Protein AF-A0A924XDL9-F1 (afdb_monomer_lite)

Sequence (273 aa):
MSTTQHEQATRDIAAAVADLRGRRDQVVADLDERLGLLSQLSVQLEEGTAEIRQVQERVRRLIGERAPNPASRMIQAGRNHIGMRMTGEHTPVGPKPTAGMSMRMGGPSSAMASSSLSRAAGAVDTRVMTLLSSPRPRDETKLELALLRRLRRSLDEQSASIPEDVILIGTLIEHADDVLATIADLESGGASRVRRLLDYDRELVSQLTAMGGNGAAAKEQIQKARSVLEHMTNPQVQPAMTEAVAIFTRIQQDLAKKSPSPAVTLLDELVHV

Secondary structure (DSSP, 8-state):
--HHHHHHHHHHHHHHHHHHHHHHHHHHHHHHHHHHHHHHHHHHHHTT-S-HHHHHHHHHHHHT-----GGGGSSSS------------------PPP---------S-HHHHHHHHHHHHHHHHHHHHHHHTS---HHHHHHHHHHHHHHHHHHHHHHHS--S-HHHHHHHHHHHHHHHHHHHHHHH-HHHHHHHHHHHHHHHHHHHHHTT---HHHHHHHHHHHHHHHH-SS---HHHHHHHHHHHHHHHHHHHHH--SHHHHHHHTTS--

Radius of gyration: 26.85 Å; chains: 1; bounding box: 82×58×66 Å

Foldseek 3Di:
DDPVVVVVVVVVVVVVVVVVVVVVVVVVVLVVVLVVVLVVLVVCVVVVVDDPVVSVVVNCVSVVVDDPDPVVVPPPPDDDDDDDDDDDDDDDDDDDDDDPPPPCPDQQALVLLLVLLVVLLVLLVVVLVVLVPDPDDLLLSLLVNVVSVVLNVVSVVCNVDPDGDRVSSVVSNVSSVVSVVLSVLCVVDFLSVLVSLLVVLVVLLVVCVVLVHDSPVLVVLSVVLVVCSVPDPDRPNPVSSVSSSVSVVVSLVRCCVSDVDCVSVVSVVVSVD

pLDDT: mean 72.92, std 18.83, range [28.22, 95.5]

Structure (mmCIF, N/CA/C/O backbone):
data_AF-A0A924XDL9-F1
#
_entry.id   AF-A0A924XDL9-F1
#
loop_
_atom_site.group_PDB
_atom_site.id
_atom_site.type_symbol
_atom_site.label_atom_id
_atom_site.label_alt_id
_atom_site.label_comp_id
_atom_site.label_asym_id
_atom_site.label_entity_id
_atom_site.label_seq_id
_atom_site.pdbx_PDB_ins_code
_atom_site.Cartn_x
_atom_site.Cartn_y
_atom_site.Cartn_z
_atom_site.occupancy
_atom_site.B_iso_or_equiv
_atom_site.auth_seq_id
_atom_site.auth_comp_id
_atom_site.auth_asym_id
_atom_site.auth_atom_id
_atom_site.pdbx_PDB_model_num
ATOM 1 N N . MET A 1 1 ? 22.618 -6.468 -41.918 1.00 52.41 1 MET A N 1
ATOM 2 C CA . MET A 1 1 ? 21.903 -7.502 -41.138 1.00 52.41 1 MET A CA 1
ATOM 3 C C . MET A 1 1 ? 20.526 -7.658 -41.751 1.00 52.41 1 MET A C 1
ATOM 5 O O . MET A 1 1 ? 19.888 -6.644 -42.008 1.00 52.41 1 MET A O 1
ATOM 9 N N . SER A 1 2 ? 20.142 -8.879 -42.122 1.00 53.34 2 SER A N 1
ATOM 10 C CA . SER A 1 2 ? 18.917 -9.155 -42.881 1.00 53.34 2 SER A CA 1
ATOM 11 C C . SER A 1 2 ? 17.688 -9.136 -41.971 1.00 53.34 2 SER A C 1
ATOM 13 O O . SER A 1 2 ? 17.760 -9.552 -40.816 1.00 53.34 2 SER A O 1
ATOM 15 N N . THR A 1 3 ? 16.549 -8.693 -42.502 1.00 61.03 3 THR A N 1
ATOM 16 C CA . THR A 1 3 ? 15.225 -8.686 -41.845 1.00 61.03 3 THR A CA 1
ATOM 17 C C . THR A 1 3 ? 14.865 -10.025 -41.184 1.00 61.03 3 THR A C 1
ATOM 19 O O . THR A 1 3 ? 14.259 -10.051 -40.118 1.00 61.03 3 THR A O 1
ATOM 22 N N . THR A 1 4 ? 15.360 -11.134 -41.735 1.00 66.94 4 THR A N 1
ATOM 23 C CA . THR A 1 4 ? 15.211 -12.494 -41.198 1.00 66.94 4 THR A CA 1
ATOM 24 C C . THR A 1 4 ? 15.875 -12.727 -39.834 1.00 66.94 4 THR A C 1
ATOM 26 O O . THR A 1 4 ? 15.363 -13.508 -39.038 1.00 66.94 4 THR A O 1
ATOM 29 N N . GLN A 1 5 ? 16.984 -12.049 -39.515 1.00 66.31 5 GLN A N 1
ATOM 30 C CA . GLN A 1 5 ? 17.635 -12.175 -38.200 1.00 66.31 5 GLN A CA 1
ATOM 31 C C . GLN A 1 5 ? 16.841 -11.455 -37.103 1.00 66.31 5 GLN A C 1
ATOM 33 O O . GLN A 1 5 ? 16.809 -11.909 -35.961 1.00 66.31 5 GLN A O 1
ATOM 38 N N . HIS A 1 6 ? 16.168 -10.357 -37.454 1.00 69.44 6 HIS A N 1
ATOM 39 C CA . HIS A 1 6 ? 15.344 -9.603 -36.515 1.00 69.44 6 HIS A CA 1
ATOM 40 C C . HIS A 1 6 ? 14.048 -10.354 -36.169 1.00 69.44 6 HIS A C 1
ATOM 42 O O . HIS A 1 6 ? 13.631 -10.349 -35.012 1.00 69.44 6 HIS A O 1
ATOM 48 N N . GLU A 1 7 ? 13.435 -11.030 -37.144 1.00 75.19 7 GLU A N 1
ATOM 49 C CA . GLU A 1 7 ? 12.251 -11.872 -36.923 1.00 75.19 7 GLU A CA 1
ATOM 50 C C . GLU A 1 7 ? 12.551 -13.118 -36.084 1.00 75.19 7 GLU A C 1
ATOM 52 O O . GLU A 1 7 ? 11.703 -13.569 -35.316 1.00 75.19 7 GLU A O 1
ATOM 57 N N . GLN A 1 8 ? 13.754 -13.680 -36.211 1.00 80.19 8 GLN A N 1
ATOM 58 C CA . GLN A 1 8 ? 14.171 -14.799 -35.370 1.00 80.19 8 GLN A CA 1
ATOM 59 C C . GLN A 1 8 ? 14.386 -14.343 -33.919 1.00 80.19 8 GLN A C 1
ATOM 61 O O . GLN A 1 8 ? 13.869 -14.967 -32.998 1.00 80.19 8 GLN A O 1
ATOM 66 N N . ALA A 1 9 ? 15.047 -13.198 -33.717 1.00 70.88 9 ALA A N 1
ATOM 67 C CA . ALA A 1 9 ? 15.287 -12.651 -32.383 1.00 70.88 9 ALA A CA 1
ATOM 68 C C . ALA A 1 9 ? 13.985 -12.322 -31.631 1.00 70.88 9 ALA A C 1
ATOM 70 O O . ALA A 1 9 ? 13.885 -12.569 -30.431 1.00 70.88 9 ALA A O 1
ATOM 71 N N . THR A 1 10 ? 12.962 -11.799 -32.313 1.00 79.69 10 THR A N 1
ATOM 72 C CA . THR A 1 10 ? 11.666 -11.512 -31.675 1.00 79.69 10 THR A CA 1
ATOM 73 C C . THR A 1 10 ? 10.913 -12.780 -31.279 1.00 79.69 10 THR A C 1
ATOM 75 O O . THR A 1 10 ? 10.279 -12.791 -30.223 1.00 79.69 10 THR A O 1
ATOM 78 N N . ARG A 1 11 ? 11.012 -13.863 -32.062 1.00 83.56 11 ARG A N 1
ATOM 79 C CA . ARG A 1 11 ? 10.449 -15.173 -31.686 1.00 83.56 11 ARG A CA 1
ATOM 80 C C . ARG A 1 11 ? 11.159 -15.772 -30.47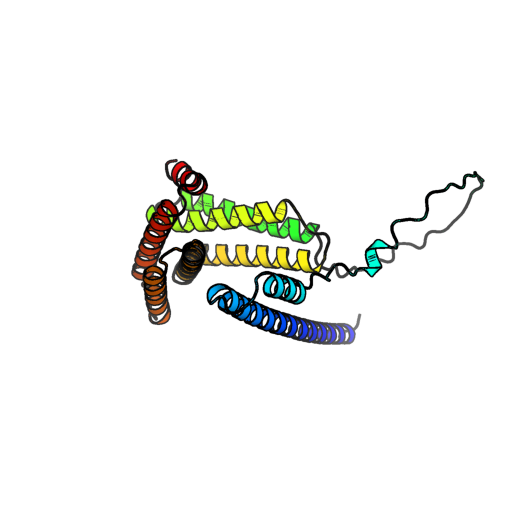8 1.00 83.56 11 ARG A C 1
ATOM 82 O O . ARG A 1 11 ? 10.485 -16.243 -29.565 1.00 83.56 11 ARG A O 1
ATOM 89 N N . ASP A 1 12 ? 12.485 -15.699 -30.442 1.00 84.62 12 ASP A N 1
ATOM 90 C CA . ASP A 1 12 ? 13.278 -16.230 -29.330 1.00 84.62 12 ASP A CA 1
ATOM 91 C C . ASP A 1 12 ? 13.000 -15.449 -28.030 1.00 84.62 12 ASP A C 1
ATOM 93 O O . ASP A 1 12 ? 12.832 -16.046 -26.967 1.00 84.62 12 ASP A O 1
ATOM 97 N N . ILE A 1 13 ? 12.845 -14.119 -28.114 1.00 77.25 13 ILE A N 1
ATOM 98 C CA . ILE A 1 13 ? 12.429 -13.277 -26.977 1.00 77.25 13 ILE A CA 1
ATOM 99 C C . ILE A 1 13 ? 11.020 -13.654 -26.506 1.00 77.25 13 ILE A C 1
ATOM 101 O O . ILE A 1 13 ? 10.798 -13.798 -25.305 1.00 77.25 13 ILE A O 1
ATOM 105 N N . ALA A 1 14 ? 10.066 -13.840 -27.421 1.00 78.75 14 ALA A N 1
ATOM 106 C CA . ALA A 1 14 ? 8.705 -14.233 -27.057 1.00 78.75 14 ALA A CA 1
ATOM 107 C C . ALA A 1 14 ? 8.668 -15.605 -26.359 1.00 78.75 14 ALA A C 1
ATOM 109 O O . ALA A 1 14 ? 7.951 -15.768 -25.370 1.00 78.75 14 ALA A O 1
ATOM 110 N N . ALA A 1 15 ? 9.478 -16.561 -26.823 1.00 82.00 15 ALA A N 1
ATOM 111 C CA . ALA A 1 15 ? 9.624 -17.869 -26.192 1.00 82.00 15 ALA A CA 1
ATOM 112 C C . ALA A 1 15 ? 10.240 -17.764 -24.786 1.00 82.00 15 ALA A C 1
ATOM 114 O O . ALA A 1 15 ? 9.714 -18.353 -23.843 1.00 82.00 15 ALA A O 1
ATOM 115 N N . ALA A 1 16 ? 11.292 -16.958 -24.616 1.00 74.56 16 ALA A N 1
ATOM 116 C CA . ALA A 1 16 ? 11.913 -16.726 -23.311 1.00 74.56 16 ALA A CA 1
ATOM 117 C C . ALA A 1 16 ? 10.956 -16.038 -22.321 1.00 74.56 16 ALA A C 1
ATOM 119 O O . ALA A 1 16 ? 10.909 -16.400 -21.148 1.00 74.56 16 ALA A O 1
ATOM 120 N N . VAL A 1 17 ? 10.149 -15.077 -22.783 1.00 78.81 17 VAL A N 1
ATOM 121 C CA . VAL A 1 17 ? 9.129 -14.419 -21.950 1.00 78.81 17 VAL A CA 1
ATOM 122 C C . VAL A 1 17 ? 8.034 -15.402 -21.531 1.00 78.81 17 VAL A C 1
ATOM 124 O O . VAL A 1 17 ? 7.582 -15.351 -20.388 1.00 78.81 17 VAL A O 1
ATOM 127 N N . ALA A 1 18 ? 7.607 -16.298 -22.423 1.00 81.00 18 ALA A N 1
ATOM 128 C CA . ALA A 1 18 ? 6.627 -17.331 -22.093 1.00 81.00 18 ALA A CA 1
ATOM 129 C C . ALA A 1 18 ? 7.167 -18.319 -21.044 1.00 81.00 18 ALA A C 1
ATOM 131 O O . ALA A 1 18 ? 6.460 -18.625 -20.085 1.00 81.00 18 ALA A O 1
ATOM 132 N N . ASP A 1 19 ? 8.426 -18.745 -21.174 1.00 82.06 19 ASP A N 1
ATOM 133 C CA . ASP A 1 19 ? 9.089 -19.619 -20.197 1.00 82.06 19 ASP A CA 1
ATOM 134 C C . ASP A 1 19 ? 9.240 -18.937 -18.827 1.00 82.06 19 ASP A C 1
ATOM 136 O O . ASP A 1 19 ? 8.875 -19.500 -17.795 1.00 82.06 19 ASP A O 1
ATOM 140 N N . LEU A 1 20 ? 9.679 -17.673 -18.802 1.00 79.81 20 LEU A N 1
ATOM 141 C CA . LEU A 1 20 ? 9.784 -16.892 -17.565 1.00 79.81 20 LEU A CA 1
ATOM 142 C C . LEU A 1 20 ? 8.428 -16.692 -16.882 1.00 79.81 20 LEU A C 1
ATOM 144 O O . LEU A 1 20 ? 8.349 -16.785 -15.658 1.00 79.81 20 LEU A O 1
ATOM 148 N N . ARG A 1 21 ? 7.356 -16.463 -17.651 1.00 79.44 21 ARG A N 1
ATOM 149 C CA . ARG A 1 21 ? 5.990 -16.405 -17.108 1.00 79.44 21 ARG A CA 1
ATOM 150 C C . ARG A 1 21 ? 5.572 -17.742 -16.508 1.00 79.44 21 ARG A C 1
ATOM 152 O O . ARG A 1 21 ? 5.105 -17.748 -15.378 1.00 79.44 21 ARG A O 1
ATOM 159 N N . GLY A 1 22 ? 5.819 -18.855 -17.198 1.00 83.25 22 GLY A N 1
ATOM 160 C CA . GLY A 1 22 ? 5.529 -20.189 -16.666 1.00 83.25 22 GLY A CA 1
ATOM 161 C C . GLY A 1 22 ? 6.276 -20.476 -15.361 1.00 83.25 22 GLY A C 1
ATOM 162 O O . GLY A 1 22 ? 5.685 -20.950 -14.395 1.00 83.25 22 GLY A O 1
ATOM 163 N N . ARG A 1 23 ? 7.561 -20.111 -15.284 1.00 80.62 23 ARG A N 1
ATOM 164 C CA . ARG A 1 23 ? 8.362 -20.251 -14.056 1.00 80.62 23 ARG A CA 1
ATOM 165 C C . ARG A 1 23 ? 7.864 -19.353 -12.930 1.00 80.62 23 ARG A C 1
ATOM 167 O O . ARG A 1 23 ? 7.832 -19.795 -11.787 1.00 80.62 23 ARG A O 1
ATOM 174 N N . ARG A 1 24 ? 7.467 -18.116 -13.234 1.00 78.62 24 ARG A N 1
ATOM 175 C CA . ARG A 1 24 ? 6.861 -17.208 -12.253 1.00 78.62 24 ARG A CA 1
ATOM 176 C C . ARG A 1 24 ? 5.559 -17.788 -11.714 1.00 78.62 24 ARG A C 1
ATOM 178 O O . ARG A 1 24 ? 5.384 -17.830 -10.505 1.00 78.62 24 ARG A O 1
ATOM 185 N N . ASP A 1 25 ? 4.678 -18.253 -12.591 1.00 78.88 25 ASP A N 1
ATOM 186 C CA . ASP A 1 25 ? 3.378 -18.794 -12.194 1.00 78.88 25 ASP A CA 1
ATOM 187 C C . ASP A 1 25 ? 3.548 -20.073 -11.350 1.00 78.88 25 ASP A C 1
ATOM 189 O O . ASP A 1 25 ? 2.836 -20.255 -10.365 1.00 78.88 25 ASP A O 1
ATOM 193 N N . GLN A 1 26 ? 4.566 -20.895 -11.643 1.00 80.38 26 GLN A N 1
ATOM 194 C CA . GLN A 1 26 ? 4.956 -22.020 -10.787 1.00 80.38 26 GLN A CA 1
ATOM 195 C C . GLN A 1 26 ? 5.443 -21.561 -9.405 1.00 80.38 26 GLN A C 1
ATOM 197 O O . GLN A 1 26 ? 5.034 -22.122 -8.396 1.00 80.38 26 GLN A O 1
ATOM 202 N N . VAL A 1 27 ? 6.295 -20.532 -9.336 1.00 73.69 27 VAL A N 1
ATOM 203 C CA . VAL A 1 27 ? 6.776 -19.989 -8.052 1.00 73.69 27 VAL A CA 1
ATOM 204 C C . VAL A 1 27 ? 5.625 -19.407 -7.232 1.00 73.69 27 VAL A C 1
ATOM 206 O O . VAL A 1 27 ? 5.591 -19.599 -6.020 1.00 73.69 27 VAL A O 1
ATOM 209 N N . VAL A 1 28 ? 4.671 -18.728 -7.872 1.00 75.06 28 VAL A N 1
ATOM 210 C CA . VAL A 1 28 ? 3.468 -18.210 -7.204 1.00 75.06 28 VAL A CA 1
ATOM 211 C C . VAL A 1 28 ? 2.633 -19.358 -6.637 1.00 75.06 28 VAL A C 1
ATOM 213 O O . VAL A 1 28 ? 2.279 -19.313 -5.463 1.00 75.06 28 VAL A O 1
ATOM 216 N N . ALA A 1 29 ? 2.399 -20.419 -7.416 1.00 79.12 29 ALA A N 1
ATOM 217 C CA . ALA A 1 29 ? 1.675 -21.598 -6.943 1.00 79.12 29 ALA A CA 1
ATOM 218 C C . ALA A 1 29 ? 2.377 -22.280 -5.751 1.00 79.12 29 ALA A C 1
ATOM 220 O O . ALA A 1 29 ? 1.729 -22.595 -4.752 1.00 79.12 29 ALA A O 1
ATOM 221 N N . ASP A 1 30 ? 3.702 -22.441 -5.815 1.00 75.44 30 ASP A N 1
ATOM 222 C CA . ASP A 1 30 ? 4.503 -23.006 -4.723 1.00 75.44 30 ASP A CA 1
ATOM 223 C C . ASP A 1 30 ? 4.443 -22.130 -3.453 1.00 75.44 30 ASP A C 1
ATOM 225 O O . ASP A 1 30 ? 4.441 -22.645 -2.331 1.00 75.44 30 ASP A O 1
ATOM 229 N N . LEU A 1 31 ? 4.423 -20.800 -3.601 1.00 74.69 31 LEU A N 1
ATOM 230 C CA . LEU A 1 31 ? 4.307 -19.864 -2.478 1.00 74.69 31 LEU A CA 1
ATOM 231 C C . LEU A 1 31 ? 2.913 -19.903 -1.849 1.00 74.69 31 LEU A C 1
ATOM 233 O O . LEU A 1 31 ? 2.815 -19.941 -0.622 1.00 74.69 31 LEU A O 1
ATOM 237 N N . ASP A 1 32 ? 1.859 -19.954 -2.660 1.00 78.88 32 ASP A N 1
ATOM 238 C CA . ASP A 1 32 ? 0.480 -20.076 -2.184 1.00 78.88 32 ASP A CA 1
ATOM 239 C C . ASP A 1 32 ? 0.269 -21.391 -1.418 1.00 78.88 32 ASP A C 1
ATOM 241 O O . ASP A 1 32 ? -0.337 -21.395 -0.342 1.00 78.88 32 ASP A O 1
ATOM 245 N N . GLU A 1 33 ? 0.842 -22.499 -1.900 1.00 83.31 33 GLU A N 1
ATOM 246 C CA . GLU A 1 33 ? 0.817 -23.781 -1.191 1.00 83.31 33 GLU A CA 1
ATOM 247 C C . GLU A 1 33 ? 1.523 -23.681 0.172 1.00 83.31 33 GLU A C 1
ATOM 249 O O . GLU A 1 33 ? 0.979 -24.099 1.200 1.00 83.31 33 GLU A O 1
ATOM 254 N N . ARG A 1 34 ? 2.710 -23.062 0.220 1.00 79.88 34 ARG A N 1
ATOM 255 C CA . ARG A 1 34 ? 3.452 -22.857 1.477 1.00 79.88 34 ARG A CA 1
ATOM 256 C C . ARG A 1 34 ? 2.705 -21.955 2.453 1.00 79.88 34 ARG A C 1
ATOM 258 O O . ARG A 1 34 ? 2.687 -22.257 3.646 1.00 79.88 34 ARG A O 1
ATOM 265 N N . LEU A 1 35 ? 2.083 -20.878 1.977 1.00 77.44 35 LEU A N 1
ATOM 266 C CA . LEU A 1 35 ? 1.257 -19.992 2.801 1.00 77.44 35 LEU A CA 1
ATOM 267 C C . LEU A 1 35 ? 0.043 -20.735 3.367 1.00 77.44 35 LEU A C 1
ATOM 269 O O . LEU A 1 35 ? -0.265 -20.584 4.552 1.00 77.44 35 LEU A O 1
ATOM 273 N N . GLY A 1 36 ? -0.591 -21.597 2.569 1.00 84.19 36 GLY A N 1
ATOM 274 C CA . GLY A 1 36 ? -1.661 -22.481 3.030 1.00 84.19 36 GLY A CA 1
ATOM 275 C C . GLY A 1 36 ? -1.202 -23.424 4.146 1.00 84.19 36 GLY A C 1
ATOM 276 O O . GLY A 1 36 ? -1.862 -23.528 5.182 1.00 84.19 36 GLY A O 1
ATOM 277 N N . LEU A 1 37 ? -0.036 -24.055 3.987 1.00 83.19 37 LEU A N 1
ATOM 278 C CA . LEU A 1 37 ? 0.546 -24.944 5.000 1.00 83.19 37 LEU A CA 1
ATOM 279 C C . LEU A 1 37 ? 0.931 -24.196 6.287 1.00 83.19 37 LEU A C 1
ATOM 281 O O . LEU A 1 37 ? 0.705 -24.705 7.385 1.00 83.19 37 LEU A O 1
ATOM 285 N N . LEU A 1 38 ? 1.465 -22.977 6.181 1.00 81.50 38 LEU A N 1
ATOM 286 C CA . LEU A 1 38 ? 1.767 -22.131 7.342 1.00 81.50 38 LEU A CA 1
ATOM 287 C C . LEU A 1 38 ? 0.496 -21.681 8.069 1.00 81.50 38 LEU A C 1
ATOM 289 O O . LEU A 1 38 ? 0.466 -21.688 9.299 1.00 81.50 38 LEU A O 1
ATOM 293 N N . SER A 1 39 ? -0.565 -21.351 7.331 1.00 82.56 39 SER A N 1
ATOM 294 C CA . SER A 1 39 ? -1.866 -21.018 7.914 1.00 82.56 39 SER A CA 1
ATOM 295 C C . SER A 1 39 ? -2.445 -22.197 8.701 1.00 82.56 39 SER A C 1
ATOM 297 O O . SER A 1 39 ? -2.863 -22.016 9.843 1.00 82.56 39 SER A O 1
ATOM 299 N N . GLN A 1 40 ? -2.379 -23.416 8.157 1.00 84.56 40 GLN A N 1
ATOM 300 C CA . GLN A 1 40 ? -2.806 -24.628 8.867 1.00 84.56 40 GLN A CA 1
ATOM 301 C C . GLN A 1 40 ? -1.979 -24.882 10.135 1.00 84.56 40 GLN A C 1
ATOM 303 O O . GLN A 1 40 ? -2.531 -25.268 11.163 1.00 84.56 40 GLN A O 1
ATOM 308 N N . LEU A 1 41 ? -0.666 -24.641 10.087 1.00 82.50 41 LEU A N 1
ATOM 309 C CA . LEU A 1 41 ? 0.202 -24.768 11.260 1.00 82.50 41 LEU A CA 1
ATOM 310 C C . LEU A 1 41 ? -0.095 -23.712 12.331 1.00 82.50 41 LEU A C 1
ATOM 312 O O . LEU A 1 41 ? -0.006 -24.034 13.513 1.00 82.50 41 LEU A O 1
ATOM 316 N N . SER A 1 42 ? -0.470 -22.490 11.937 1.00 78.69 42 SER A N 1
ATOM 317 C CA . SER A 1 42 ? -0.925 -21.450 12.871 1.00 78.69 42 SER A CA 1
ATOM 318 C C . SER A 1 42 ? -2.184 -21.897 13.605 1.00 78.69 42 SER A C 1
ATOM 320 O O . SER A 1 42 ? -2.212 -21.870 14.831 1.00 78.69 42 SER A O 1
ATOM 322 N N . VAL A 1 43 ? -3.176 -22.410 12.869 1.00 82.25 43 VAL A N 1
ATOM 323 C CA . VAL A 1 43 ? -4.426 -22.931 13.447 1.00 82.25 43 VAL A CA 1
ATOM 324 C C . VAL A 1 43 ? -4.144 -24.088 14.410 1.00 82.25 43 VAL A C 1
ATOM 326 O O . VAL A 1 43 ? -4.628 -24.078 15.536 1.00 82.25 43 VAL A O 1
ATOM 329 N N . GLN A 1 44 ? -3.286 -25.042 14.033 1.00 78.69 44 GLN A N 1
ATOM 330 C CA . GLN A 1 44 ? -2.907 -26.160 14.913 1.00 78.69 44 GLN A CA 1
ATOM 331 C C . GLN A 1 44 ? -2.181 -25.710 16.193 1.00 78.69 44 GLN A C 1
ATOM 333 O O . GLN A 1 44 ? -2.310 -26.347 17.242 1.00 78.69 44 GLN A O 1
ATOM 338 N N . LEU A 1 45 ? -1.404 -24.625 16.120 1.00 79.56 45 LEU A N 1
ATOM 339 C CA . LEU A 1 45 ? -0.722 -24.043 17.275 1.00 79.56 45 LEU A CA 1
ATOM 340 C C . LEU A 1 45 ? -1.712 -23.309 18.195 1.00 79.56 45 LEU A C 1
ATOM 342 O O . LEU A 1 45 ? -1.630 -23.448 19.413 1.00 79.56 45 LEU A O 1
ATOM 346 N N . GLU A 1 46 ? -2.650 -22.557 17.616 1.00 82.38 46 GLU A N 1
ATOM 347 C CA . GLU A 1 46 ? -3.699 -21.816 18.331 1.00 82.38 46 GLU A CA 1
ATOM 348 C C . GLU A 1 46 ? -4.691 -22.752 19.032 1.00 82.38 46 GLU A C 1
ATOM 350 O O . GLU A 1 46 ? -5.086 -22.502 20.170 1.00 82.38 46 GLU A O 1
ATOM 355 N N . GLU A 1 47 ? -5.043 -23.865 18.389 1.00 85.88 47 GLU A N 1
ATOM 356 C CA . GLU A 1 47 ? -5.915 -24.901 18.949 1.00 85.88 47 GLU A CA 1
ATOM 357 C C . GLU A 1 47 ? -5.193 -25.815 19.957 1.00 85.88 47 GLU A C 1
ATOM 359 O O . GLU A 1 47 ? -5.821 -26.668 20.585 1.00 85.88 47 GLU A O 1
ATOM 364 N N . GLY A 1 48 ? -3.871 -25.668 20.117 1.00 78.62 48 GLY A N 1
ATOM 365 C CA . GLY A 1 48 ? -3.053 -26.505 21.000 1.00 78.62 48 GLY A CA 1
ATOM 366 C C . GLY A 1 48 ? -2.962 -27.971 20.559 1.00 78.62 48 GLY A C 1
ATOM 367 O O . GLY A 1 48 ? -2.575 -28.830 21.351 1.00 78.62 48 GLY A O 1
ATOM 368 N N . THR A 1 49 ? -3.318 -28.273 19.308 1.00 79.50 49 THR A N 1
ATOM 369 C CA . THR A 1 49 ? -3.327 -29.630 18.742 1.00 79.50 49 THR A CA 1
ATOM 370 C C . THR A 1 49 ? -1.952 -30.067 18.230 1.00 79.50 49 THR A C 1
ATOM 372 O O . THR A 1 49 ? -1.747 -31.254 17.969 1.00 79.50 49 THR A O 1
ATOM 375 N N . ALA A 1 50 ? -0.987 -29.145 18.132 1.00 77.62 50 ALA A N 1
ATOM 376 C CA . ALA A 1 50 ? 0.393 -29.429 17.748 1.00 77.62 50 ALA A CA 1
ATOM 377 C C . ALA A 1 50 ? 1.420 -28.921 18.774 1.00 77.62 50 ALA A C 1
ATOM 379 O O . ALA A 1 50 ? 1.317 -27.824 19.322 1.00 77.62 50 ALA A O 1
ATOM 380 N N . GLU A 1 51 ? 2.480 -29.705 18.988 1.00 82.12 51 GLU A N 1
ATOM 381 C CA . GLU A 1 51 ? 3.608 -29.291 19.822 1.00 82.12 51 GLU A CA 1
ATOM 382 C C . GLU A 1 51 ? 4.437 -28.194 19.139 1.00 82.12 51 GLU A C 1
ATOM 384 O O . GLU A 1 51 ? 4.867 -28.332 17.990 1.00 82.12 51 GLU A O 1
ATOM 389 N N . ILE A 1 52 ? 4.775 -27.146 19.897 1.00 76.44 52 ILE A N 1
ATOM 390 C CA . ILE A 1 52 ? 5.546 -25.976 19.438 1.00 76.44 52 ILE A CA 1
ATOM 391 C C . ILE A 1 52 ? 6.842 -26.379 18.710 1.00 76.44 52 ILE A C 1
ATOM 393 O O . ILE A 1 52 ? 7.195 -25.784 17.694 1.00 76.44 52 ILE A O 1
ATOM 397 N N . ARG A 1 53 ? 7.544 -27.421 19.182 1.00 77.00 53 ARG A N 1
ATOM 398 C CA . ARG A 1 53 ? 8.784 -27.913 18.549 1.00 77.00 53 ARG A CA 1
ATOM 399 C C . ARG A 1 53 ? 8.544 -28.515 17.163 1.00 77.00 53 ARG A C 1
ATOM 401 O O . ARG A 1 53 ? 9.340 -28.282 16.257 1.00 77.00 53 ARG A O 1
ATOM 408 N N . GLN A 1 54 ? 7.448 -29.250 16.989 1.00 77.06 54 GLN A N 1
ATOM 409 C CA . GLN A 1 54 ? 7.088 -29.866 15.710 1.00 77.06 54 GLN A CA 1
ATOM 410 C C . GLN A 1 54 ? 6.641 -28.805 14.698 1.00 77.06 54 GLN A C 1
ATOM 412 O O . GLN A 1 54 ? 6.999 -28.883 13.521 1.00 77.06 54 GLN A O 1
ATOM 417 N N . VAL A 1 55 ? 5.923 -27.776 15.162 1.00 77.00 55 VAL A N 1
ATOM 418 C CA . VAL A 1 55 ? 5.548 -26.620 14.337 1.00 77.00 55 VAL A CA 1
ATOM 419 C C . VAL A 1 55 ? 6.789 -25.835 13.912 1.00 77.00 55 VAL A C 1
ATOM 421 O O . VAL A 1 55 ? 6.953 -25.574 12.725 1.00 77.00 55 VAL A O 1
ATOM 424 N N . GLN A 1 56 ? 7.721 -25.547 14.825 1.00 74.38 56 GLN A N 1
ATOM 425 C CA . GLN A 1 56 ? 8.984 -24.872 14.492 1.00 74.38 56 GLN A CA 1
ATOM 426 C C . GLN A 1 56 ? 9.817 -25.649 13.462 1.00 74.38 56 GLN A C 1
ATOM 428 O O . GLN A 1 56 ? 10.374 -25.052 12.541 1.00 74.38 56 GLN A O 1
ATOM 433 N N . GLU A 1 57 ? 9.895 -26.977 13.577 1.00 77.44 57 GLU A N 1
ATOM 434 C CA . GLU A 1 57 ? 10.627 -27.802 12.612 1.00 77.44 57 GLU A CA 1
ATOM 435 C C . GLU A 1 57 ? 9.942 -27.834 11.236 1.00 77.44 57 GLU A C 1
ATOM 437 O O . GLU A 1 57 ? 10.616 -27.756 10.206 1.00 77.44 57 GLU A O 1
ATOM 442 N N . ARG A 1 58 ? 8.604 -27.881 11.195 1.00 75.81 58 ARG A N 1
ATOM 443 C CA . ARG A 1 58 ? 7.833 -27.807 9.944 1.00 75.81 58 ARG A CA 1
ATOM 444 C C . ARG A 1 58 ? 7.923 -26.435 9.280 1.00 75.81 58 ARG A C 1
ATOM 446 O O . ARG A 1 58 ? 8.124 -26.381 8.072 1.00 75.81 58 ARG A O 1
ATOM 453 N N . VAL A 1 59 ? 7.856 -25.351 10.051 1.00 76.81 59 VAL A N 1
ATOM 454 C CA . VAL A 1 59 ? 8.045 -23.976 9.560 1.00 76.81 59 VAL A CA 1
ATOM 455 C C . VAL A 1 59 ? 9.435 -23.819 8.938 1.00 76.81 59 VAL A C 1
ATOM 457 O O . VAL A 1 59 ? 9.546 -23.320 7.821 1.00 76.81 59 VAL A O 1
ATOM 460 N N . ARG A 1 60 ? 10.490 -24.345 9.578 1.00 77.00 60 ARG A N 1
ATOM 461 C CA . ARG A 1 60 ? 11.849 -24.350 9.001 1.00 77.00 60 ARG A CA 1
ATOM 462 C C . ARG A 1 60 ? 11.931 -25.111 7.679 1.00 77.00 60 ARG A C 1
ATOM 464 O O . ARG A 1 60 ? 12.533 -24.617 6.728 1.00 77.00 60 ARG A O 1
ATOM 471 N N . ARG A 1 61 ? 11.283 -26.279 7.584 1.00 78.50 61 ARG A N 1
ATOM 472 C CA . ARG A 1 61 ? 11.218 -27.058 6.333 1.00 78.50 61 ARG A CA 1
ATOM 473 C C . ARG A 1 61 ? 10.455 -26.321 5.223 1.00 78.50 61 ARG A C 1
ATOM 475 O O . ARG A 1 61 ? 10.891 -26.376 4.079 1.00 78.50 61 ARG A O 1
ATOM 482 N N . LEU A 1 62 ? 9.370 -25.614 5.550 1.00 75.88 62 LEU A N 1
ATOM 483 C CA . LEU A 1 62 ? 8.549 -24.855 4.589 1.00 75.88 62 LEU A CA 1
ATOM 484 C C . LEU A 1 62 ? 9.240 -23.583 4.078 1.00 75.88 62 LEU A C 1
ATOM 486 O O . LEU A 1 62 ? 9.122 -23.238 2.901 1.00 75.88 62 LEU A O 1
ATOM 490 N N . ILE A 1 63 ? 10.003 -22.916 4.945 1.00 73.00 63 ILE A N 1
ATOM 491 C CA . ILE A 1 63 ? 10.796 -21.726 4.601 1.00 73.00 63 ILE A CA 1
ATOM 492 C C . ILE A 1 63 ? 12.087 -22.114 3.850 1.00 73.00 63 ILE A C 1
ATOM 494 O O . ILE A 1 63 ? 12.739 -21.273 3.241 1.00 73.00 63 ILE A O 1
ATOM 498 N N . GLY A 1 64 ? 12.430 -23.405 3.802 1.00 65.88 64 GLY A N 1
ATOM 499 C CA . GLY A 1 64 ? 13.626 -23.888 3.113 1.00 65.88 64 GLY A CA 1
ATOM 500 C C . GLY A 1 64 ? 14.916 -23.663 3.905 1.00 65.88 64 GLY A C 1
ATOM 501 O O . GLY A 1 64 ? 16.005 -23.840 3.353 1.00 65.88 64 GLY A O 1
ATOM 502 N N . GLU A 1 65 ? 14.825 -23.341 5.201 1.00 52.09 65 GLU A N 1
ATOM 503 C CA . GLU A 1 65 ? 15.970 -23.444 6.100 1.00 52.09 65 GLU A CA 1
ATOM 504 C C . GLU A 1 65 ? 16.337 -24.925 6.210 1.00 52.09 65 GLU A C 1
ATOM 506 O O . GLU A 1 65 ? 15.696 -25.710 6.917 1.00 52.09 65 GLU A O 1
ATOM 511 N N . ARG A 1 66 ? 17.383 -25.330 5.478 1.00 41.03 66 ARG A N 1
ATOM 512 C CA . ARG A 1 66 ? 18.045 -26.616 5.698 1.00 41.03 66 ARG A CA 1
ATOM 513 C C . ARG A 1 66 ? 18.318 -26.733 7.193 1.00 41.03 66 ARG A C 1
ATOM 515 O O . ARG A 1 66 ? 19.111 -25.969 7.740 1.00 41.03 66 ARG A O 1
ATOM 522 N N . ALA A 1 67 ? 17.679 -27.710 7.833 1.00 40.34 67 ALA A N 1
ATOM 523 C CA . ALA A 1 67 ? 18.055 -28.136 9.168 1.00 40.34 67 ALA A CA 1
ATOM 524 C C . ALA A 1 67 ? 19.588 -28.292 9.207 1.00 40.34 67 ALA A C 1
ATOM 526 O O . ALA A 1 67 ? 20.155 -28.845 8.255 1.00 40.34 67 ALA A O 1
ATOM 527 N N . PRO A 1 68 ? 20.283 -27.799 10.247 1.00 41.16 68 PRO A N 1
ATOM 528 C CA . PRO A 1 68 ? 21.708 -28.037 10.379 1.00 41.16 68 PRO A CA 1
ATOM 529 C C . PRO A 1 68 ? 21.919 -29.549 10.448 1.00 41.16 68 PRO A C 1
ATOM 531 O O . PRO A 1 68 ? 21.616 -30.190 11.453 1.00 41.16 68 PRO A O 1
ATOM 534 N N . ASN A 1 69 ? 22.402 -30.125 9.347 1.00 40.38 69 ASN A N 1
ATOM 535 C CA . ASN A 1 69 ? 22.761 -31.529 9.291 1.00 40.38 69 ASN A CA 1
ATOM 536 C C . ASN A 1 69 ? 23.811 -31.785 10.383 1.00 40.38 69 ASN A C 1
ATOM 538 O O . ASN A 1 69 ? 24.816 -31.067 10.433 1.00 40.38 69 ASN A O 1
ATOM 542 N N . PRO A 1 70 ? 23.662 -32.825 11.220 1.00 43.97 70 PRO A N 1
ATOM 543 C CA . PRO A 1 70 ? 24.695 -33.189 12.188 1.00 43.97 70 PRO A CA 1
ATOM 544 C C . PRO A 1 70 ? 26.035 -33.551 11.513 1.00 43.97 70 PRO A C 1
ATOM 546 O O . PRO A 1 70 ? 27.079 -33.477 12.154 1.00 43.97 70 PRO A O 1
ATOM 549 N N . ALA A 1 71 ? 26.037 -33.837 10.204 1.00 41.03 71 ALA A N 1
ATOM 550 C CA . ALA A 1 71 ? 27.243 -34.037 9.397 1.00 41.03 71 ALA A CA 1
ATOM 551 C C . ALA A 1 71 ? 28.078 -32.755 9.171 1.00 41.03 71 ALA A C 1
ATOM 553 O O . ALA A 1 71 ? 29.281 -32.840 8.928 1.00 41.03 71 ALA A O 1
ATOM 554 N N . SER A 1 72 ? 27.490 -31.559 9.286 1.00 36.59 72 SER A N 1
ATOM 555 C CA . SER A 1 72 ? 28.195 -30.294 9.018 1.00 36.59 72 SER A CA 1
ATOM 556 C C . SER A 1 72 ? 29.025 -29.779 10.200 1.00 36.59 72 SER A C 1
ATOM 558 O O . SER A 1 72 ? 29.788 -28.833 10.028 1.00 36.59 72 SER A O 1
ATOM 560 N N . ARG A 1 73 ? 28.958 -30.415 11.380 1.00 39.53 73 ARG A N 1
ATOM 561 C CA . ARG A 1 73 ? 29.855 -30.094 12.510 1.00 39.53 73 ARG A CA 1
ATOM 562 C C . ARG A 1 73 ? 31.235 -30.754 12.421 1.00 39.53 73 ARG A C 1
ATOM 564 O O . ARG A 1 73 ? 32.102 -30.406 13.212 1.00 39.53 73 ARG A O 1
ATOM 571 N N . MET A 1 74 ? 31.473 -31.664 11.471 1.00 37.44 74 MET A N 1
ATOM 572 C CA . MET A 1 74 ? 32.723 -32.442 11.428 1.00 37.44 74 MET A CA 1
ATOM 573 C C . MET A 1 74 ? 33.788 -31.918 10.445 1.00 37.44 74 MET A C 1
ATOM 575 O O . MET A 1 74 ? 34.896 -32.439 10.432 1.00 37.44 74 MET A O 1
ATOM 579 N N . ILE A 1 75 ? 33.500 -30.884 9.642 1.00 36.81 75 ILE A N 1
ATOM 580 C CA . ILE A 1 75 ? 34.439 -30.368 8.615 1.00 36.81 75 ILE A CA 1
ATOM 581 C C . ILE A 1 75 ? 35.186 -29.099 9.079 1.00 36.81 75 ILE A C 1
ATOM 583 O O . ILE A 1 75 ? 36.098 -28.625 8.410 1.00 36.81 75 ILE A O 1
ATOM 587 N N . GLN A 1 76 ? 34.879 -28.571 10.267 1.00 36.19 76 GLN A N 1
ATOM 588 C CA . GLN A 1 76 ? 35.495 -27.344 10.794 1.00 36.19 76 GLN A CA 1
ATOM 589 C C . GLN A 1 76 ? 36.472 -27.599 11.954 1.00 36.19 76 GLN A C 1
ATOM 591 O O . GLN A 1 76 ? 36.669 -26.752 12.819 1.00 36.19 76 GLN A O 1
ATOM 596 N N . ALA A 1 77 ? 37.100 -28.777 11.963 1.00 34.75 77 ALA A N 1
ATOM 597 C CA . ALA A 1 77 ? 38.169 -29.138 12.889 1.00 34.75 77 ALA A CA 1
ATOM 598 C C . ALA A 1 77 ? 39.274 -29.897 12.138 1.00 34.75 77 ALA A C 1
ATOM 600 O O . ALA A 1 77 ? 39.430 -31.104 12.283 1.00 34.75 77 ALA A O 1
ATOM 601 N N . GLY A 1 78 ? 40.028 -29.195 11.287 1.00 36.97 78 GLY A N 1
ATOM 602 C CA . GLY A 1 78 ? 41.231 -29.782 10.695 1.00 36.97 78 GLY A CA 1
ATOM 603 C C . GLY A 1 78 ? 41.721 -29.132 9.409 1.00 36.97 78 GLY A C 1
ATOM 604 O O . GLY A 1 78 ? 41.569 -29.723 8.348 1.00 36.97 78 GLY A O 1
ATOM 605 N N . ARG A 1 79 ? 42.366 -27.961 9.509 1.00 31.70 79 ARG A N 1
ATOM 606 C CA . ARG A 1 79 ? 43.613 -27.637 8.780 1.00 31.70 79 ARG A CA 1
ATOM 607 C C . ARG A 1 79 ? 44.070 -26.209 9.082 1.00 31.70 79 ARG A C 1
ATOM 609 O O . ARG A 1 79 ? 43.761 -25.272 8.360 1.00 31.70 79 ARG A O 1
ATOM 616 N N . ASN A 1 80 ? 44.872 -26.081 10.134 1.00 36.50 80 ASN A N 1
ATOM 617 C CA . ASN A 1 80 ? 45.949 -25.099 10.184 1.00 36.50 80 ASN A CA 1
ATOM 618 C C . ASN A 1 80 ? 47.256 -25.855 9.916 1.00 36.50 80 ASN A C 1
ATOM 620 O O . ASN A 1 80 ? 47.486 -26.875 10.559 1.00 36.50 80 ASN A O 1
ATOM 624 N N . HIS A 1 81 ? 48.041 -25.377 8.944 1.00 33.56 81 HIS A N 1
ATOM 625 C CA . HIS A 1 81 ? 49.517 -25.315 8.876 1.00 33.56 81 HIS A CA 1
ATOM 626 C C . HIS A 1 81 ? 49.945 -25.111 7.405 1.00 33.56 81 HIS A C 1
ATOM 628 O O . HIS A 1 81 ? 49.586 -25.902 6.541 1.00 33.56 81 HIS A O 1
ATOM 634 N N . ILE A 1 82 ? 50.429 -23.911 7.052 1.00 35.03 82 ILE A N 1
ATOM 635 C CA . ILE A 1 82 ? 51.850 -23.493 6.956 1.00 35.03 82 ILE A CA 1
ATOM 636 C C . ILE A 1 82 ? 52.571 -24.103 5.739 1.00 35.03 82 ILE A C 1
ATOM 638 O O . ILE A 1 82 ? 52.779 -25.308 5.670 1.00 35.03 82 ILE A O 1
ATOM 642 N N . GLY A 1 83 ? 53.033 -23.233 4.829 1.00 29.05 83 GLY A N 1
ATOM 643 C CA . GLY A 1 83 ? 53.938 -23.581 3.728 1.00 29.05 83 GLY A CA 1
ATOM 644 C C . GLY A 1 83 ? 54.364 -22.366 2.892 1.00 29.05 83 GLY A C 1
ATOM 645 O O . GLY A 1 83 ? 53.679 -21.975 1.959 1.00 29.05 83 GLY A O 1
ATOM 646 N N . MET A 1 84 ? 55.494 -21.769 3.271 1.00 32.31 84 MET A N 1
ATOM 647 C CA . MET A 1 84 ? 56.221 -20.645 2.656 1.00 32.31 84 MET A CA 1
ATOM 648 C C . MET A 1 84 ? 56.987 -21.035 1.365 1.00 32.31 84 MET A C 1
ATOM 650 O O . MET A 1 84 ? 57.510 -22.145 1.328 1.00 32.31 84 MET A O 1
ATOM 654 N N . ARG A 1 85 ? 57.187 -20.068 0.437 1.00 29.91 85 ARG A N 1
ATOM 655 C CA . ARG A 1 85 ? 58.406 -19.720 -0.381 1.00 29.91 85 ARG A CA 1
ATOM 656 C C . ARG A 1 85 ? 58.060 -19.334 -1.839 1.00 29.91 85 ARG A C 1
ATOM 658 O O . ARG A 1 85 ? 57.409 -20.106 -2.521 1.00 29.91 85 ARG A O 1
ATOM 665 N N . MET A 1 86 ? 58.272 -18.079 -2.270 1.00 33.25 86 MET A N 1
ATOM 666 C CA . MET A 1 86 ? 59.485 -17.388 -2.803 1.00 33.25 86 MET A CA 1
ATOM 667 C C . MET A 1 86 ? 59.543 -17.336 -4.353 1.00 33.25 86 MET A C 1
ATOM 669 O O . MET A 1 86 ? 59.772 -18.347 -4.999 1.00 33.25 86 MET A O 1
ATOM 673 N N . THR A 1 87 ? 59.335 -16.117 -4.877 1.00 37.62 87 THR A N 1
ATOM 674 C CA . THR A 1 87 ? 60.010 -15.380 -5.982 1.00 37.62 87 THR A CA 1
ATOM 675 C C . THR A 1 87 ? 60.539 -16.069 -7.253 1.00 37.62 87 THR A C 1
ATOM 677 O O . THR A 1 87 ? 61.356 -16.981 -7.182 1.00 37.62 87 THR A O 1
ATOM 680 N N . GLY A 1 88 ? 60.257 -15.434 -8.404 1.00 28.22 88 GLY A N 1
ATOM 681 C CA . GLY A 1 88 ? 61.071 -15.480 -9.630 1.00 28.22 88 GLY A CA 1
ATOM 682 C C . GLY A 1 88 ? 60.566 -14.504 -10.711 1.00 28.22 88 GLY A C 1
ATOM 683 O O . GLY A 1 88 ? 59.446 -14.650 -11.189 1.00 28.22 88 GLY A O 1
ATOM 684 N N . GLU A 1 89 ? 61.377 -13.500 -11.061 1.00 35.53 89 GLU A N 1
ATOM 685 C CA . GLU A 1 89 ? 61.183 -12.521 -12.150 1.00 35.53 89 GLU A CA 1
ATOM 686 C C . GLU A 1 89 ? 61.520 -13.099 -13.543 1.00 35.53 89 GLU A C 1
ATOM 688 O O . GLU A 1 89 ? 62.478 -13.858 -13.660 1.00 35.53 89 GLU A O 1
ATOM 693 N N . HIS A 1 90 ? 60.783 -12.691 -14.593 1.00 32.28 90 HIS A N 1
ATOM 694 C CA . HIS A 1 90 ? 61.283 -12.109 -15.865 1.00 32.28 90 HIS A CA 1
ATOM 695 C C . HIS A 1 90 ? 60.151 -11.950 -16.923 1.00 32.28 90 HIS A C 1
ATOM 697 O O . HIS A 1 90 ? 59.329 -12.836 -17.133 1.00 32.28 90 HIS A O 1
ATOM 703 N N . THR A 1 91 ? 60.113 -10.778 -17.566 1.00 37.81 91 THR A N 1
ATOM 704 C CA . THR A 1 91 ? 59.248 -10.257 -18.665 1.00 37.81 91 THR A CA 1
ATOM 705 C C . THR A 1 91 ? 59.739 -10.696 -20.080 1.00 37.81 91 THR A C 1
ATOM 707 O O . THR A 1 91 ? 60.759 -11.384 -20.106 1.00 37.81 91 THR A O 1
ATOM 710 N N . PRO A 1 92 ? 59.206 -10.263 -21.273 1.00 51.84 92 PRO A N 1
ATOM 711 C CA . PRO A 1 92 ? 57.943 -9.584 -21.697 1.00 51.84 92 PRO A CA 1
ATOM 712 C C . PRO A 1 92 ? 57.292 -10.105 -23.046 1.00 51.84 92 PRO A C 1
ATOM 714 O O . PRO A 1 92 ? 57.805 -11.005 -23.697 1.00 51.84 92 PRO A O 1
ATOM 717 N N . VAL A 1 93 ? 56.234 -9.402 -23.521 1.00 32.91 93 VAL A N 1
ATOM 718 C CA . VAL A 1 93 ? 55.759 -9.179 -24.934 1.00 32.91 93 VAL A CA 1
ATOM 719 C C . VAL A 1 93 ? 54.592 -10.022 -25.533 1.00 32.91 93 VAL A C 1
ATOM 721 O O . VAL A 1 93 ? 54.814 -10.962 -26.278 1.00 32.91 93 VAL A O 1
ATOM 724 N N . GLY A 1 94 ? 53.351 -9.523 -25.335 1.00 28.72 94 GLY A N 1
ATOM 725 C CA . GLY A 1 94 ? 52.269 -9.286 -26.338 1.00 28.72 94 GLY A CA 1
ATOM 726 C C . GLY A 1 94 ? 51.495 -10.449 -27.020 1.00 28.72 94 GLY A C 1
ATOM 727 O O . GLY A 1 94 ? 51.968 -11.576 -27.027 1.00 28.72 94 GLY A O 1
ATOM 728 N N . PRO A 1 95 ? 50.329 -10.191 -27.676 1.00 39.97 95 PRO A N 1
ATOM 729 C CA . PRO A 1 95 ? 49.431 -9.030 -27.617 1.00 39.97 95 PRO A CA 1
ATOM 730 C C . PRO A 1 95 ? 48.056 -9.343 -26.972 1.00 39.97 95 PRO A C 1
ATOM 732 O O . PRO A 1 95 ? 47.569 -10.470 -26.957 1.00 39.97 95 PRO A O 1
ATOM 735 N N . LYS A 1 96 ? 47.402 -8.289 -26.466 1.00 42.66 96 LYS A N 1
ATOM 736 C CA . LYS A 1 96 ? 45.997 -8.276 -26.020 1.00 42.66 96 LYS A CA 1
ATOM 737 C C . LYS A 1 96 ? 45.050 -8.693 -27.160 1.00 42.66 96 LYS A C 1
ATOM 739 O O . LYS A 1 96 ? 45.096 -8.042 -28.204 1.00 42.66 96 LYS A O 1
ATOM 744 N N . PRO A 1 97 ? 44.103 -9.625 -26.952 1.00 39.41 97 PRO A N 1
ATOM 745 C CA . PRO A 1 97 ? 42.876 -9.620 -27.724 1.00 39.41 97 PRO A CA 1
ATOM 746 C C . PRO A 1 97 ? 41.992 -8.469 -27.236 1.00 39.41 97 PRO A C 1
ATOM 748 O O . PRO A 1 97 ? 41.604 -8.367 -26.070 1.00 39.41 97 PRO A O 1
ATOM 751 N N . THR A 1 98 ? 41.754 -7.559 -28.167 1.00 37.81 98 THR A N 1
ATOM 752 C CA . THR A 1 98 ? 40.861 -6.413 -28.106 1.00 37.81 98 THR A CA 1
ATOM 753 C C . THR A 1 98 ? 39.454 -6.847 -27.715 1.00 37.81 98 THR A C 1
ATOM 755 O O . THR A 1 98 ? 38.936 -7.826 -28.244 1.00 37.81 98 THR A O 1
ATOM 758 N N . ALA A 1 99 ? 38.870 -6.079 -26.795 1.00 39.62 99 ALA A N 1
ATOM 759 C CA . ALA A 1 99 ? 37.451 -5.944 -26.496 1.00 39.62 99 ALA A CA 1
ATOM 760 C C . ALA A 1 99 ? 36.507 -6.727 -27.427 1.00 39.62 99 ALA A C 1
ATOM 762 O O . ALA A 1 99 ? 35.961 -6.191 -28.391 1.00 39.62 99 ALA A O 1
ATOM 763 N N . GLY A 1 100 ? 36.228 -7.977 -27.059 1.00 30.55 100 GLY A N 1
ATOM 764 C CA . GLY A 1 100 ? 34.897 -8.506 -27.280 1.00 30.55 100 GLY A CA 1
ATOM 765 C C . GLY A 1 100 ? 33.964 -7.631 -26.456 1.00 30.55 100 GLY A C 1
ATOM 766 O O . GLY A 1 100 ? 33.947 -7.739 -25.230 1.00 30.55 100 GLY A O 1
ATOM 767 N N . MET A 1 101 ? 33.241 -6.722 -27.114 1.00 37.50 101 MET A N 1
ATOM 768 C CA . MET A 1 101 ? 32.022 -6.140 -26.567 1.00 37.50 101 MET A CA 1
ATOM 769 C C . MET A 1 101 ? 31.082 -7.309 -26.277 1.00 37.50 101 MET A C 1
ATOM 771 O O . MET A 1 101 ? 30.271 -7.717 -27.105 1.00 37.50 101 MET A O 1
ATOM 775 N N . SER A 1 102 ? 31.244 -7.890 -25.091 1.00 32.81 102 SER A N 1
ATOM 776 C CA . SER A 1 102 ? 30.215 -8.675 -24.451 1.00 32.81 102 SER A CA 1
ATOM 777 C C . SER A 1 102 ? 29.081 -7.687 -24.236 1.00 32.81 102 SER A C 1
ATOM 779 O O . SER A 1 102 ? 29.093 -6.898 -23.291 1.00 32.81 102 SER A O 1
ATOM 781 N N . MET A 1 103 ? 28.134 -7.682 -25.173 1.00 39.78 103 MET A N 1
ATOM 782 C CA . MET A 1 103 ? 26.771 -7.240 -24.932 1.00 39.78 103 MET A CA 1
ATOM 783 C C . MET A 1 103 ? 26.245 -8.155 -23.825 1.00 39.78 103 MET A C 1
ATOM 785 O O . MET A 1 103 ? 25.549 -9.136 -24.078 1.00 39.78 103 MET A O 1
ATOM 789 N N . ARG A 1 104 ? 26.660 -7.880 -22.581 1.00 43.38 104 ARG A N 1
ATOM 790 C CA . ARG A 1 104 ? 25.929 -8.293 -21.397 1.00 43.38 104 ARG A CA 1
ATOM 791 C C . ARG A 1 104 ? 24.558 -7.671 -21.605 1.00 43.38 104 ARG A C 1
ATOM 793 O O . ARG A 1 104 ? 24.379 -6.485 -21.353 1.00 43.38 104 ARG A O 1
ATOM 800 N N . MET A 1 105 ? 23.625 -8.462 -22.128 1.00 47.19 105 MET A N 1
ATOM 801 C CA . MET A 1 105 ? 22.205 -8.293 -21.854 1.00 47.19 105 MET A CA 1
ATOM 802 C C . MET A 1 105 ? 22.117 -8.298 -20.330 1.00 47.19 105 MET A C 1
ATOM 804 O O . MET A 1 105 ? 22.181 -9.347 -19.692 1.00 47.19 105 MET A O 1
ATOM 808 N N . GLY A 1 106 ? 22.236 -7.099 -19.761 1.00 53.25 106 GLY A N 1
ATOM 809 C CA . GLY A 1 106 ? 22.519 -6.890 -18.356 1.00 53.25 106 GLY A CA 1
ATOM 810 C C . GLY A 1 106 ? 21.288 -7.284 -17.579 1.00 53.25 106 GLY A C 1
ATOM 811 O O . GLY A 1 106 ? 20.286 -6.579 -17.631 1.00 53.25 106 GLY A O 1
ATOM 812 N N . GLY A 1 107 ? 21.366 -8.420 -16.889 1.00 65.31 107 GLY A N 1
ATOM 813 C CA . GLY A 1 107 ? 20.380 -8.760 -15.878 1.00 65.31 107 GLY A CA 1
ATOM 814 C C . GLY A 1 107 ? 20.270 -7.647 -14.827 1.00 65.31 107 GLY A C 1
ATOM 815 O O . GLY A 1 107 ? 21.146 -6.772 -14.761 1.00 65.31 107 GLY A O 1
ATOM 816 N N . PRO A 1 108 ? 19.204 -7.673 -14.012 1.00 75.38 108 PRO A N 1
ATOM 817 C CA . PRO A 1 108 ? 19.011 -6.698 -12.951 1.00 75.38 108 PRO A CA 1
ATOM 818 C C . PRO A 1 108 ? 20.296 -6.562 -12.129 1.00 75.38 108 PRO A C 1
ATOM 820 O O . PRO A 1 108 ? 20.893 -7.549 -11.699 1.00 75.38 108 PRO A O 1
ATOM 823 N N . SER A 1 109 ? 20.763 -5.323 -11.990 1.00 86.19 109 SER A N 1
ATOM 824 C CA . SER A 1 109 ? 22.011 -4.994 -11.301 1.00 86.19 109 SER A CA 1
ATOM 825 C C . SER A 1 109 ? 21.736 -4.108 -10.095 1.00 86.19 109 SER A C 1
ATOM 827 O O . SER A 1 109 ? 20.750 -3.372 -10.070 1.00 86.19 109 SER A O 1
ATOM 829 N N . SER A 1 110 ? 22.633 -4.132 -9.110 1.00 84.69 110 SER A N 1
ATOM 830 C CA . SER A 1 110 ? 22.538 -3.274 -7.923 1.00 84.69 110 SER A CA 1
ATOM 831 C C . SER A 1 110 ? 22.455 -1.788 -8.288 1.00 84.69 110 SER A C 1
ATOM 833 O O . SER A 1 110 ? 21.704 -1.041 -7.668 1.00 84.69 110 SER A O 1
ATOM 835 N N . ALA A 1 111 ? 23.153 -1.368 -9.350 1.00 86.25 111 ALA A N 1
ATOM 836 C CA . ALA A 1 111 ? 23.065 -0.016 -9.894 1.00 86.25 111 ALA A CA 1
ATOM 837 C C . ALA A 1 111 ? 21.660 0.309 -10.432 1.00 86.25 111 ALA A C 1
ATOM 839 O O . ALA A 1 111 ? 21.146 1.397 -10.181 1.00 86.25 111 ALA A O 1
ATOM 840 N N . MET A 1 112 ? 21.017 -0.638 -11.127 1.00 87.38 112 MET A N 1
ATOM 841 C CA . MET A 1 112 ? 19.633 -0.476 -11.586 1.00 87.38 112 MET A CA 1
ATOM 842 C C . MET A 1 112 ? 18.664 -0.392 -10.407 1.00 87.38 112 MET A C 1
ATOM 844 O O . MET A 1 112 ? 17.902 0.569 -10.349 1.00 87.38 112 MET A O 1
ATOM 848 N N . ALA A 1 113 ? 18.744 -1.309 -9.437 1.00 85.69 113 ALA A N 1
ATOM 849 C CA . ALA A 1 113 ? 17.895 -1.270 -8.243 1.00 85.69 113 ALA A CA 1
ATOM 850 C C . ALA A 1 113 ? 18.069 0.034 -7.454 1.00 85.69 113 ALA A C 1
ATOM 852 O O . ALA A 1 113 ? 17.082 0.694 -7.146 1.00 85.69 113 ALA A O 1
ATOM 853 N N . SER A 1 114 ? 19.310 0.469 -7.217 1.00 88.19 114 SER A N 1
ATOM 854 C CA . SER A 1 114 ? 19.599 1.754 -6.569 1.00 88.19 114 SER A CA 1
ATOM 855 C C . SER A 1 114 ? 18.968 2.928 -7.325 1.00 88.19 114 SER A C 1
ATOM 857 O O . SER A 1 114 ? 18.320 3.784 -6.721 1.00 88.19 114 SER A O 1
ATOM 859 N N . SER A 1 115 ? 19.088 2.944 -8.657 1.00 90.94 115 SER A N 1
ATOM 860 C CA . SER A 1 115 ? 18.503 4.000 -9.485 1.00 90.94 115 SER A CA 1
ATOM 861 C C . SER A 1 115 ? 16.970 3.996 -9.471 1.00 90.94 115 SER A C 1
ATOM 863 O O . SER A 1 115 ? 16.364 5.067 -9.428 1.00 90.94 115 SER A O 1
ATOM 865 N N . SER A 1 116 ? 16.336 2.818 -9.466 1.00 91.38 116 SER A N 1
ATOM 866 C CA . SER A 1 116 ? 14.878 2.678 -9.406 1.00 91.38 116 SER A CA 1
ATOM 867 C C . SER A 1 116 ? 14.339 3.105 -8.043 1.00 91.38 116 SER A C 1
ATOM 869 O O . SER A 1 116 ? 13.420 3.920 -7.988 1.00 91.38 116 SER A O 1
ATOM 871 N N . LEU A 1 117 ? 14.960 2.650 -6.949 1.00 90.38 117 LEU A N 1
ATOM 872 C CA . LEU A 1 117 ? 14.607 3.060 -5.586 1.00 90.38 117 LEU A CA 1
ATOM 873 C C . LEU A 1 117 ? 14.767 4.575 -5.400 1.00 90.38 117 LEU A C 1
ATOM 875 O O . LEU A 1 117 ? 13.874 5.226 -4.862 1.00 90.38 117 LEU A O 1
ATOM 879 N N . SER A 1 118 ? 15.859 5.161 -5.905 1.00 92.19 118 SER A N 1
ATOM 880 C CA . SER A 1 118 ? 16.086 6.612 -5.856 1.00 92.19 118 SER A CA 1
ATOM 881 C C . SER A 1 118 ? 15.038 7.393 -6.655 1.00 92.19 118 SER A C 1
ATOM 883 O O . SER A 1 118 ? 14.540 8.417 -6.186 1.00 92.19 118 SER A O 1
ATOM 885 N N . ARG A 1 119 ? 14.647 6.894 -7.834 1.00 95.50 119 ARG A N 1
ATOM 886 C CA . ARG A 1 119 ? 13.578 7.495 -8.643 1.00 95.50 119 ARG A CA 1
ATOM 887 C C . ARG A 1 119 ? 12.232 7.447 -7.923 1.00 95.50 119 ARG A C 1
ATOM 889 O O . ARG A 1 119 ? 11.540 8.461 -7.878 1.00 95.50 119 ARG A O 1
ATOM 896 N N . ALA A 1 120 ? 11.878 6.297 -7.354 1.00 93.94 120 ALA A N 1
ATOM 897 C CA . ALA A 1 120 ? 10.655 6.133 -6.578 1.00 93.94 120 ALA A CA 1
ATOM 898 C C . ALA A 1 120 ? 10.644 7.067 -5.357 1.00 93.94 120 ALA A C 1
ATOM 900 O O . ALA A 1 120 ? 9.658 7.764 -5.130 1.00 93.94 120 ALA A O 1
ATOM 901 N N . ALA A 1 121 ? 11.763 7.169 -4.634 1.00 91.25 121 ALA A N 1
ATOM 902 C CA . ALA A 1 121 ? 11.913 8.071 -3.494 1.00 91.25 121 ALA A CA 1
ATOM 903 C C . ALA A 1 121 ? 11.706 9.542 -3.889 1.00 91.25 121 ALA A C 1
ATOM 905 O O . ALA A 1 121 ? 10.908 10.238 -3.265 1.00 91.25 121 ALA A O 1
ATOM 906 N N . GLY A 1 122 ? 12.343 9.993 -4.974 1.00 91.38 122 GLY A N 1
ATOM 907 C CA . GLY A 1 122 ? 12.169 11.357 -5.479 1.00 91.38 122 GLY A CA 1
ATOM 908 C C . GLY A 1 122 ? 10.732 11.665 -5.917 1.00 91.38 122 GLY A C 1
ATOM 909 O O . GLY A 1 122 ? 10.247 12.780 -5.710 1.00 91.38 122 GLY A O 1
ATOM 910 N N . ALA A 1 123 ? 10.020 10.681 -6.475 1.00 94.69 123 ALA A N 1
ATOM 911 C CA . ALA A 1 123 ? 8.607 10.822 -6.816 1.00 94.69 123 ALA A CA 1
ATOM 912 C C . ALA A 1 123 ? 7.727 10.954 -5.559 1.00 94.69 123 ALA A C 1
ATOM 914 O O . ALA A 1 123 ? 6.847 11.818 -5.517 1.00 94.69 123 ALA A O 1
ATOM 915 N N . VAL A 1 124 ? 7.999 10.165 -4.508 1.00 91.69 124 VAL A N 1
ATOM 916 C CA . VAL A 1 124 ? 7.315 10.302 -3.211 1.00 91.69 124 VAL A CA 1
ATOM 917 C C . VAL A 1 124 ? 7.533 11.704 -2.640 1.00 91.69 124 VAL A C 1
ATOM 919 O O . VAL A 1 124 ? 6.562 12.376 -2.291 1.00 91.69 124 VAL A O 1
ATOM 922 N N . ASP A 1 125 ? 8.781 12.170 -2.597 1.00 89.44 125 ASP A N 1
ATOM 923 C CA . ASP A 1 125 ? 9.135 13.479 -2.036 1.00 89.44 125 ASP A CA 1
ATOM 924 C C . ASP A 1 125 ? 8.460 14.626 -2.813 1.00 89.44 125 ASP A C 1
ATOM 926 O O . ASP A 1 125 ? 7.882 15.542 -2.220 1.00 89.44 125 ASP A O 1
ATOM 930 N N . THR A 1 126 ? 8.435 14.537 -4.146 1.00 91.62 126 THR A N 1
ATOM 931 C CA . THR A 1 126 ? 7.737 15.503 -5.013 1.00 91.62 126 THR A CA 1
ATOM 932 C C . THR A 1 126 ? 6.236 15.542 -4.717 1.00 91.62 126 THR A C 1
ATOM 934 O O . THR A 1 126 ? 5.637 16.622 -4.610 1.00 91.62 126 THR A O 1
ATOM 937 N N . ARG A 1 127 ? 5.607 14.374 -4.532 1.00 90.12 127 ARG A N 1
ATOM 938 C CA . ARG A 1 127 ? 4.178 14.294 -4.212 1.00 90.12 127 ARG A CA 1
ATOM 939 C C . ARG A 1 127 ? 3.873 14.856 -2.827 1.00 90.12 127 ARG A C 1
ATOM 941 O O . ARG A 1 127 ? 2.892 15.587 -2.687 1.00 90.12 127 ARG A O 1
ATOM 948 N N . VAL A 1 128 ? 4.707 14.570 -1.828 1.00 87.19 128 VAL A N 1
ATOM 949 C CA . VAL A 1 128 ? 4.574 15.140 -0.477 1.00 87.19 128 VAL A CA 1
ATOM 950 C C . VAL A 1 128 ? 4.600 16.667 -0.543 1.00 87.19 128 VAL A C 1
ATOM 952 O O . VAL A 1 128 ? 3.681 17.308 -0.036 1.00 87.19 128 VAL A O 1
ATOM 955 N N . MET A 1 129 ? 5.574 17.257 -1.240 1.00 85.75 129 MET A N 1
ATOM 956 C CA . MET A 1 129 ? 5.657 18.717 -1.399 1.00 85.75 129 MET A CA 1
ATOM 957 C C . MET A 1 129 ? 4.431 19.302 -2.110 1.00 85.75 129 MET A C 1
ATOM 959 O O . MET A 1 129 ? 3.912 20.349 -1.712 1.00 85.75 129 MET A O 1
ATOM 963 N N . THR A 1 130 ? 3.919 18.596 -3.122 1.00 88.62 130 THR A N 1
ATOM 964 C CA . THR A 1 130 ? 2.690 18.979 -3.833 1.00 88.62 130 THR A CA 1
ATOM 965 C C . THR A 1 130 ? 1.474 18.980 -2.904 1.00 88.62 130 THR A C 1
ATOM 967 O O . THR A 1 130 ? 0.665 19.906 -2.948 1.00 88.62 130 THR A O 1
ATOM 970 N N . LEU A 1 131 ? 1.341 17.974 -2.036 1.00 85.62 131 LEU A N 1
ATOM 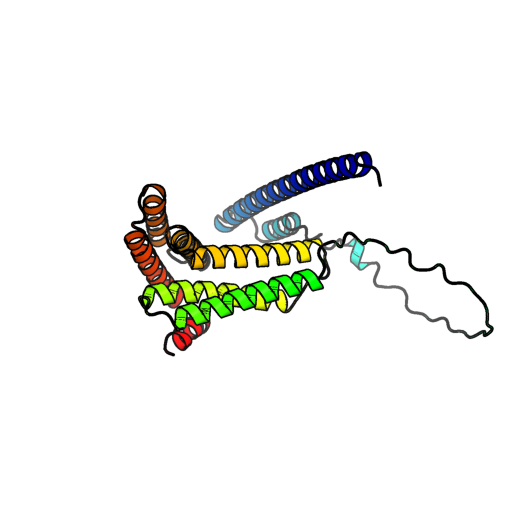971 C CA . LEU A 1 131 ? 0.240 17.885 -1.075 1.00 85.62 131 LEU A CA 1
ATOM 972 C C . LEU A 1 131 ? 0.321 18.955 0.013 1.00 85.62 131 LEU A C 1
ATOM 974 O O . LEU A 1 131 ? -0.703 19.555 0.334 1.00 85.62 131 LEU A O 1
ATOM 978 N N . LEU A 1 132 ? 1.519 19.222 0.540 1.00 80.81 132 LEU A N 1
ATOM 979 C CA . LEU A 1 132 ? 1.740 20.267 1.545 1.00 80.81 132 LEU A CA 1
ATOM 980 C C . LEU A 1 132 ? 1.443 21.671 0.998 1.00 80.81 132 LEU A C 1
ATOM 982 O O . LEU A 1 132 ? 0.998 22.541 1.740 1.00 80.81 132 LEU A O 1
ATOM 986 N N . SER A 1 133 ? 1.633 21.877 -0.307 1.00 81.75 133 SER A N 1
ATOM 987 C CA . SER A 1 133 ? 1.352 23.150 -0.983 1.00 81.75 133 SER A CA 1
ATOM 988 C C . SER A 1 133 ? -0.099 23.282 -1.473 1.00 81.75 133 SER A C 1
ATOM 990 O O . SER A 1 133 ? -0.485 24.326 -1.999 1.00 81.75 133 SER A O 1
ATOM 992 N N . SER A 1 134 ? -0.913 22.229 -1.349 1.00 80.06 134 SER A N 1
ATOM 993 C CA . SER A 1 134 ? -2.255 22.162 -1.931 1.00 80.06 134 SER A CA 1
ATOM 994 C C . SER A 1 134 ? -3.341 22.617 -0.941 1.00 80.06 134 SER A C 1
ATOM 996 O O . SER A 1 134 ? -3.336 22.189 0.211 1.00 80.06 134 SER A O 1
ATOM 998 N N . PRO A 1 135 ? -4.380 23.356 -1.381 1.00 72.62 135 PRO A N 1
ATOM 999 C CA . PRO A 1 135 ? -5.491 23.809 -0.530 1.00 72.62 135 PRO A CA 1
ATOM 1000 C C . PRO A 1 135 ? -6.528 22.705 -0.210 1.00 72.62 135 PRO A C 1
ATOM 1002 O O . PRO A 1 135 ? -7.718 22.979 -0.072 1.00 72.62 135 PRO A O 1
ATOM 1005 N N . ARG A 1 136 ? -6.113 21.432 -0.142 1.00 72.75 136 ARG A N 1
ATOM 1006 C CA . ARG A 1 136 ? -7.019 20.280 0.040 1.00 72.75 136 ARG A CA 1
ATOM 1007 C C . ARG A 1 136 ? -7.508 20.148 1.493 1.00 72.75 136 ARG A C 1
ATOM 1009 O O . ARG A 1 136 ? -6.830 20.628 2.404 1.00 72.75 136 ARG A O 1
ATOM 1016 N N . PRO A 1 137 ? -8.651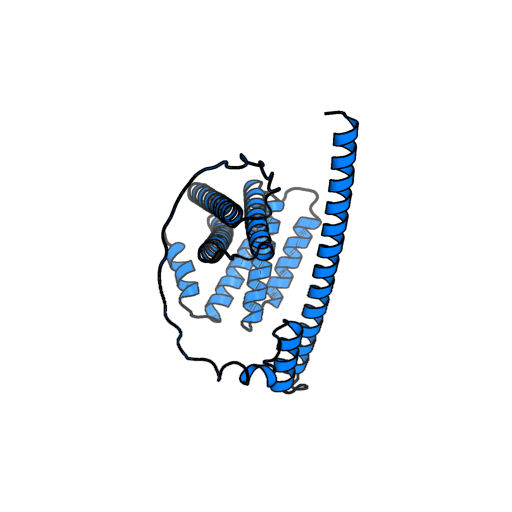 19.467 1.732 1.00 71.62 137 PRO A N 1
ATOM 1017 C CA . PRO A 1 137 ? -9.126 19.170 3.081 1.00 71.62 137 PRO A CA 1
ATOM 1018 C C . PRO A 1 137 ? -8.037 18.483 3.905 1.00 71.62 137 PRO A C 1
ATOM 1020 O O . PRO A 1 137 ? -7.438 17.504 3.459 1.00 71.62 137 PRO A O 1
ATOM 1023 N N . ARG A 1 138 ? -7.788 18.993 5.117 1.00 72.94 138 ARG A N 1
ATOM 1024 C CA . ARG A 1 138 ? -6.668 18.542 5.959 1.00 72.94 138 ARG A CA 1
ATOM 1025 C C . ARG A 1 138 ? -6.698 17.038 6.215 1.00 72.94 138 ARG A C 1
ATOM 1027 O O . ARG A 1 138 ? -5.648 16.411 6.200 1.00 72.94 138 ARG A O 1
ATOM 1034 N N . ASP A 1 139 ? -7.875 16.454 6.413 1.00 72.44 139 ASP A N 1
ATOM 1035 C CA . ASP A 1 139 ? -7.983 15.046 6.799 1.00 72.44 139 ASP A CA 1
ATOM 1036 C C . ASP A 1 139 ? -7.739 14.075 5.634 1.00 72.44 139 ASP A C 1
ATOM 1038 O O . ASP A 1 139 ? -7.081 13.052 5.820 1.00 72.44 139 ASP A O 1
ATOM 1042 N N . GLU A 1 140 ? -8.140 14.429 4.409 1.00 76.38 140 GLU A N 1
ATOM 1043 C CA . GLU A 1 140 ? -7.771 13.658 3.212 1.00 76.38 140 GLU A CA 1
ATOM 1044 C C . GLU A 1 140 ? -6.264 13.716 2.945 1.00 76.38 140 GLU A C 1
ATOM 1046 O O . GLU A 1 140 ? -5.647 12.721 2.560 1.00 76.38 140 GLU A O 1
ATOM 1051 N N . THR A 1 141 ? -5.670 14.893 3.149 1.00 82.69 141 THR A N 1
ATOM 1052 C CA . THR A 1 141 ? -4.230 15.096 2.993 1.00 82.69 141 THR A CA 1
ATOM 1053 C C . THR A 1 141 ? -3.451 14.276 4.021 1.00 82.69 141 THR A C 1
ATOM 1055 O O . THR A 1 141 ? -2.44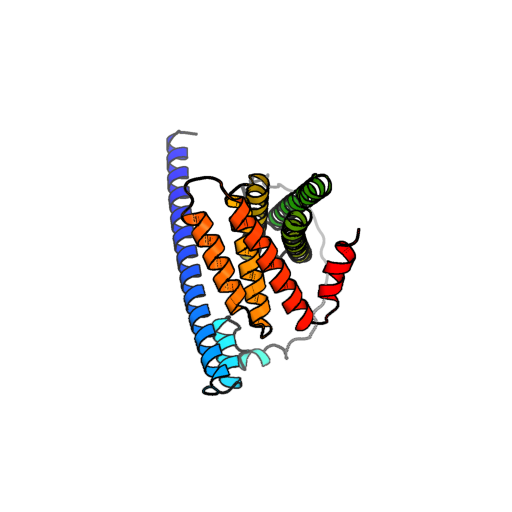7 13.668 3.664 1.00 82.69 141 THR A O 1
ATOM 1058 N N . LYS A 1 142 ? -3.925 14.176 5.271 1.00 81.25 142 LYS A N 1
ATOM 1059 C CA . LYS A 1 142 ? -3.289 13.352 6.316 1.00 81.25 142 LYS A CA 1
ATOM 1060 C C . LYS A 1 142 ? -3.203 11.875 5.932 1.00 81.25 142 LYS A C 1
ATOM 1062 O O . LYS A 1 142 ? -2.139 11.279 6.081 1.00 81.25 142 LYS A O 1
ATOM 1067 N N . LEU A 1 143 ? -4.298 11.296 5.435 1.00 85.62 143 LEU A N 1
ATOM 1068 C CA . LEU A 1 143 ? -4.339 9.892 5.012 1.00 85.62 143 LEU A CA 1
ATOM 1069 C C . LEU A 1 143 ? -3.327 9.621 3.888 1.00 85.62 143 LEU A C 1
ATOM 1071 O O . LEU A 1 143 ? -2.529 8.688 3.967 1.00 85.62 143 LEU A O 1
ATOM 1075 N N . GLU A 1 144 ? -3.310 10.480 2.869 1.00 89.06 144 GLU A N 1
ATOM 1076 C CA . GLU A 1 144 ? -2.384 10.342 1.743 1.00 89.06 144 GLU A CA 1
ATOM 1077 C C . GLU A 1 144 ? -0.918 10.540 2.168 1.00 89.06 144 GLU A C 1
ATOM 1079 O O . GLU A 1 144 ? -0.048 9.766 1.770 1.00 89.06 144 GLU A O 1
ATOM 1084 N N . LEU A 1 145 ? -0.635 11.517 3.037 1.00 87.06 145 LEU A N 1
ATOM 1085 C CA . LEU A 1 145 ? 0.703 11.737 3.593 1.00 87.06 145 LEU A CA 1
ATOM 1086 C C . LEU A 1 145 ? 1.187 10.552 4.438 1.00 87.06 145 LEU A C 1
ATOM 1088 O O . LEU A 1 145 ? 2.368 10.203 4.376 1.00 87.06 145 LEU A O 1
ATOM 1092 N N . ALA A 1 146 ? 0.301 9.910 5.203 1.00 85.06 146 ALA A N 1
ATOM 1093 C CA . ALA A 1 146 ? 0.648 8.729 5.989 1.00 85.06 146 ALA A CA 1
ATOM 1094 C C . ALA A 1 146 ? 1.091 7.561 5.091 1.00 85.06 146 ALA A C 1
ATOM 1096 O O . ALA A 1 146 ? 2.123 6.939 5.363 1.00 85.06 146 ALA A O 1
ATOM 1097 N N . LEU A 1 147 ? 0.366 7.315 3.993 1.00 89.75 147 LEU A N 1
ATOM 1098 C CA . LEU A 1 147 ? 0.753 6.331 2.978 1.00 89.75 147 LEU A CA 1
ATOM 1099 C C . LEU A 1 147 ? 2.115 6.681 2.359 1.00 89.75 147 LEU A C 1
ATOM 1101 O O . LEU A 1 147 ? 3.021 5.850 2.366 1.00 89.75 147 LEU A O 1
ATOM 1105 N N . LEU A 1 148 ? 2.296 7.915 1.881 1.00 88.94 148 LEU A N 1
ATOM 1106 C CA . LEU A 1 148 ? 3.544 8.351 1.241 1.00 88.94 148 LEU A CA 1
ATOM 1107 C C . LEU A 1 148 ? 4.751 8.223 2.174 1.00 88.94 148 LEU A C 1
ATOM 1109 O O . LEU A 1 148 ? 5.797 7.718 1.769 1.00 88.94 148 LEU A O 1
ATOM 1113 N N . ARG A 1 149 ? 4.605 8.598 3.448 1.00 87.50 149 ARG A N 1
ATOM 1114 C CA . ARG A 1 149 ? 5.669 8.447 4.450 1.00 87.50 149 ARG A CA 1
ATOM 1115 C C . ARG A 1 149 ? 6.053 6.986 4.655 1.00 87.50 149 ARG A C 1
ATOM 1117 O O . ARG A 1 149 ? 7.233 6.679 4.811 1.00 87.50 149 ARG A O 1
ATOM 1124 N N . ARG A 1 150 ? 5.073 6.084 4.661 1.00 88.94 150 ARG A N 1
ATOM 1125 C CA . ARG A 1 150 ? 5.325 4.648 4.780 1.00 88.94 150 ARG A CA 1
ATOM 1126 C C . ARG A 1 150 ? 6.077 4.102 3.568 1.00 88.94 150 ARG A C 1
ATOM 1128 O O . ARG A 1 150 ? 7.053 3.382 3.754 1.00 88.94 150 ARG A O 1
ATOM 1135 N N . LEU A 1 151 ? 5.666 4.482 2.357 1.00 89.69 151 LEU A N 1
ATOM 1136 C CA . LEU A 1 151 ? 6.372 4.110 1.127 1.00 89.69 151 LEU A CA 1
ATOM 1137 C C . LEU A 1 151 ? 7.810 4.644 1.143 1.00 89.69 151 LEU A C 1
ATOM 1139 O O . LEU A 1 151 ? 8.739 3.899 0.849 1.00 89.69 151 LEU A O 1
ATOM 1143 N N . ARG A 1 152 ? 8.015 5.896 1.579 1.00 90.44 152 ARG A N 1
ATOM 1144 C CA . ARG A 1 152 ? 9.353 6.492 1.701 1.00 90.44 152 ARG A CA 1
ATOM 1145 C C . ARG A 1 152 ? 10.258 5.697 2.639 1.00 90.44 152 ARG A C 1
ATOM 1147 O O . ARG A 1 152 ? 11.388 5.412 2.259 1.00 90.44 152 ARG A O 1
ATOM 1154 N N . ARG A 1 153 ? 9.754 5.316 3.821 1.00 87.00 153 ARG A N 1
ATOM 1155 C CA . ARG A 1 153 ? 10.499 4.489 4.787 1.00 87.00 153 ARG A CA 1
ATOM 1156 C C . ARG A 1 153 ? 10.851 3.119 4.213 1.00 87.00 153 ARG A C 1
ATOM 1158 O O . ARG A 1 153 ? 11.998 2.718 4.326 1.00 87.00 153 ARG A O 1
ATOM 1165 N N . SER A 1 154 ? 9.902 2.449 3.554 1.00 88.25 154 SER A N 1
ATOM 1166 C CA . SER A 1 154 ? 10.148 1.161 2.885 1.00 88.25 154 SER A CA 1
ATOM 1167 C C . SER A 1 154 ? 11.277 1.271 1.856 1.00 88.25 154 SER A C 1
ATOM 1169 O O . SER A 1 154 ? 12.186 0.445 1.832 1.00 88.25 154 SER A O 1
ATOM 1171 N N . LEU A 1 155 ? 11.270 2.333 1.043 1.00 87.12 155 LEU A N 1
ATOM 1172 C CA . LEU A 1 155 ? 12.338 2.600 0.079 1.00 87.12 155 LEU A CA 1
ATOM 1173 C C . LEU A 1 155 ? 13.684 2.885 0.758 1.00 87.12 155 LEU A C 1
ATOM 1175 O O . LEU A 1 155 ? 14.704 2.385 0.292 1.00 87.12 155 LEU A O 1
ATOM 1179 N N . ASP A 1 156 ? 13.705 3.660 1.849 1.00 84.81 156 ASP A N 1
ATOM 1180 C CA . ASP A 1 156 ? 14.933 3.926 2.610 1.00 84.81 156 ASP A CA 1
ATOM 1181 C C . ASP A 1 156 ? 15.513 2.632 3.194 1.00 84.81 156 ASP A C 1
ATOM 1183 O O . ASP A 1 156 ? 16.698 2.355 3.005 1.00 84.81 156 ASP A O 1
ATOM 1187 N N . GLU A 1 157 ? 14.675 1.807 3.827 1.00 86.94 157 GLU A N 1
ATOM 1188 C CA . GLU A 1 157 ? 15.053 0.508 4.395 1.00 86.94 157 GLU A CA 1
ATOM 1189 C C . GLU A 1 157 ? 15.641 -0.423 3.327 1.00 86.94 157 GLU A C 1
ATOM 1191 O O . GLU A 1 157 ? 16.709 -1.004 3.527 1.00 86.94 157 GLU A O 1
ATOM 1196 N N . GLN A 1 158 ? 14.998 -0.508 2.161 1.00 86.00 158 GLN A N 1
ATOM 1197 C CA . GLN A 1 158 ? 15.482 -1.316 1.040 1.00 86.00 158 GLN A CA 1
ATOM 1198 C C . GLN A 1 158 ? 16.747 -0.742 0.390 1.00 86.00 158 GLN A C 1
ATOM 1200 O O . GLN A 1 158 ? 17.613 -1.492 -0.058 1.00 86.00 158 GLN A O 1
ATOM 1205 N N . SER A 1 159 ? 16.892 0.584 0.355 1.00 86.19 159 SER A N 1
ATOM 1206 C CA . SER A 1 159 ? 18.082 1.237 -0.201 1.00 86.19 159 SER A CA 1
ATOM 1207 C C . SER A 1 159 ? 19.313 1.113 0.701 1.00 86.19 159 SER A C 1
ATOM 1209 O O . SER A 1 159 ? 20.438 1.123 0.202 1.00 86.19 159 SER A O 1
ATOM 1211 N N . ALA A 1 160 ? 19.114 0.955 2.015 1.00 83.62 160 ALA A N 1
ATOM 1212 C CA . ALA A 1 160 ? 20.193 0.815 2.988 1.00 83.62 160 ALA A CA 1
ATOM 1213 C C . ALA A 1 160 ? 20.943 -0.520 2.854 1.00 83.62 160 ALA A C 1
ATOM 1215 O O . ALA A 1 160 ? 22.110 -0.617 3.237 1.00 83.62 160 ALA A O 1
ATOM 1216 N N . SER A 1 161 ? 20.291 -1.548 2.303 1.00 83.62 161 SER A N 1
ATOM 1217 C CA . SER A 1 161 ? 20.883 -2.868 2.099 1.00 83.62 161 SER A CA 1
ATOM 1218 C C . SER A 1 161 ? 20.456 -3.445 0.754 1.00 83.62 161 SER A C 1
ATOM 1220 O O . SER A 1 161 ? 19.496 -4.205 0.652 1.00 83.62 161 SER A O 1
ATOM 1222 N N . ILE A 1 162 ? 21.193 -3.078 -0.298 1.00 83.19 162 ILE A N 1
ATOM 1223 C CA . ILE A 1 162 ? 20.978 -3.652 -1.626 1.00 83.19 162 ILE A CA 1
ATOM 1224 C C . ILE A 1 162 ? 21.621 -5.049 -1.659 1.00 83.19 162 ILE A C 1
ATOM 1226 O O . ILE A 1 162 ? 22.834 -5.161 -1.461 1.00 83.19 162 ILE A O 1
ATOM 1230 N N . PRO A 1 163 ? 20.841 -6.111 -1.913 1.00 80.88 163 PRO A N 1
ATOM 1231 C CA . PRO A 1 163 ? 21.344 -7.469 -2.004 1.00 80.88 163 PRO A CA 1
ATOM 1232 C C . PRO A 1 163 ? 22.216 -7.650 -3.252 1.00 80.88 163 PRO A C 1
ATOM 1234 O O . PRO A 1 163 ? 22.060 -6.954 -4.254 1.00 80.88 163 PRO A O 1
ATOM 1237 N N . GLU A 1 164 ? 23.118 -8.629 -3.203 1.00 78.00 164 GLU A N 1
ATOM 1238 C CA . GLU A 1 164 ? 23.946 -9.022 -4.354 1.00 78.00 164 GLU A CA 1
ATOM 1239 C C . GLU A 1 164 ? 23.236 -10.034 -5.272 1.00 78.00 164 GLU A C 1
ATOM 1241 O O . GLU A 1 164 ? 23.609 -10.194 -6.435 1.00 78.00 164 GLU A O 1
ATOM 1246 N N . ASP A 1 165 ? 22.206 -10.714 -4.758 1.00 83.88 165 ASP A N 1
ATOM 1247 C CA . ASP A 1 165 ? 21.444 -11.722 -5.491 1.00 83.88 165 ASP A CA 1
ATOM 1248 C C . ASP A 1 165 ? 20.554 -11.081 -6.568 1.00 83.88 165 ASP A C 1
ATOM 1250 O O . ASP A 1 165 ? 19.745 -10.197 -6.290 1.00 83.88 165 ASP A O 1
ATOM 1254 N N . VAL A 1 166 ? 20.678 -11.561 -7.807 1.00 76.81 166 VAL A N 1
ATOM 1255 C CA . VAL A 1 166 ? 19.991 -11.018 -8.991 1.00 76.81 166 VAL A CA 1
ATOM 1256 C C . VAL A 1 166 ? 18.464 -11.111 -8.884 1.00 76.81 166 VAL A C 1
ATOM 1258 O O . VAL A 1 166 ? 17.770 -10.219 -9.374 1.00 76.81 166 VAL A O 1
ATOM 1261 N N . ILE A 1 167 ? 17.927 -12.154 -8.244 1.00 80.00 167 ILE A N 1
ATOM 1262 C CA . ILE A 1 167 ? 16.481 -12.314 -8.039 1.00 80.00 167 ILE A CA 1
ATOM 1263 C C . ILE A 1 167 ? 16.003 -11.265 -7.040 1.00 80.00 167 ILE A C 1
ATOM 1265 O O . ILE A 1 167 ? 15.037 -10.557 -7.314 1.00 80.00 167 ILE A O 1
ATOM 1269 N N . LEU A 1 168 ? 16.718 -11.103 -5.923 1.00 81.44 168 LEU A N 1
ATOM 1270 C CA . LEU A 1 168 ? 16.375 -10.093 -4.919 1.00 81.44 168 LEU A CA 1
ATOM 1271 C C . LEU A 1 168 ? 16.501 -8.668 -5.481 1.00 81.44 168 LEU A C 1
ATOM 1273 O O . LEU A 1 168 ? 15.636 -7.830 -5.238 1.00 81.44 168 LEU A O 1
ATOM 1277 N N . ILE A 1 169 ? 17.514 -8.399 -6.307 1.00 80.62 169 ILE A N 1
ATOM 1278 C CA . ILE A 1 169 ? 17.634 -7.131 -7.042 1.00 80.62 169 ILE A CA 1
ATOM 1279 C C . ILE A 1 169 ? 16.417 -6.921 -7.956 1.00 80.62 169 ILE A C 1
ATOM 1281 O O . ILE A 1 169 ? 15.885 -5.813 -8.009 1.00 80.62 169 ILE A O 1
ATOM 1285 N N . GLY A 1 170 ? 15.949 -7.970 -8.641 1.00 77.38 170 GLY A N 1
ATOM 1286 C CA . GLY A 1 170 ? 14.713 -7.936 -9.426 1.00 77.38 170 GLY A CA 1
ATOM 1287 C C . GLY A 1 170 ? 13.503 -7.522 -8.586 1.00 77.38 170 GLY A C 1
ATOM 1288 O O . GLY A 1 170 ? 12.800 -6.589 -8.961 1.00 77.38 170 GLY A O 1
ATOM 1289 N N . THR A 1 171 ? 13.329 -8.119 -7.402 1.00 85.06 171 THR A N 1
ATOM 1290 C CA . THR A 1 171 ? 12.212 -7.778 -6.500 1.00 85.06 171 THR A CA 1
ATOM 1291 C C . THR A 1 171 ? 12.261 -6.336 -5.988 1.00 85.06 171 THR A C 1
ATOM 1293 O O . THR A 1 171 ? 11.219 -5.717 -5.797 1.00 85.06 171 THR A O 1
ATOM 1296 N N . LEU A 1 172 ? 13.455 -5.759 -5.807 1.00 83.00 172 LEU A N 1
ATOM 1297 C CA . LEU A 1 172 ? 13.595 -4.351 -5.422 1.00 83.00 172 LEU A CA 1
ATOM 1298 C C . LEU A 1 172 ? 13.209 -3.398 -6.554 1.00 83.00 172 LEU A C 1
ATOM 1300 O O . LEU A 1 172 ? 12.640 -2.336 -6.303 1.00 83.00 172 LEU A O 1
ATOM 1304 N N . ILE A 1 173 ? 13.522 -3.765 -7.799 1.00 88.81 173 ILE A N 1
ATOM 1305 C CA . ILE A 1 173 ? 13.111 -2.991 -8.974 1.00 88.81 173 ILE A CA 1
ATOM 1306 C C . ILE A 1 173 ? 11.590 -3.050 -9.120 1.00 88.81 173 ILE A C 1
ATOM 1308 O O . ILE A 1 173 ? 10.969 -2.002 -9.265 1.00 88.81 173 ILE A O 1
ATOM 1312 N N . GLU A 1 174 ? 10.995 -4.238 -8.999 1.00 90.31 174 GLU A N 1
ATOM 1313 C CA . GLU A 1 174 ? 9.537 -4.413 -9.024 1.00 90.31 174 GLU A CA 1
ATOM 1314 C C . GLU A 1 174 ? 8.856 -3.602 -7.915 1.00 90.31 174 GLU A C 1
ATOM 1316 O O . GLU A 1 174 ? 7.904 -2.875 -8.184 1.00 90.31 174 GLU A O 1
ATOM 1321 N N . HIS A 1 175 ? 9.396 -3.623 -6.692 1.00 90.19 175 HIS A N 1
ATOM 1322 C CA . HIS A 1 175 ? 8.875 -2.797 -5.604 1.00 90.19 175 HIS A CA 1
ATOM 1323 C C . HIS A 1 175 ? 8.937 -1.298 -5.926 1.00 90.19 175 HIS A C 1
ATOM 1325 O O . HIS A 1 175 ? 7.981 -0.566 -5.670 1.00 90.19 175 HIS A O 1
ATOM 1331 N N . ALA A 1 176 ? 10.046 -0.819 -6.494 1.00 90.44 176 ALA A N 1
ATOM 1332 C CA . ALA A 1 176 ? 10.167 0.576 -6.904 1.00 90.44 176 ALA A CA 1
ATOM 1333 C C . ALA A 1 176 ? 9.140 0.948 -7.989 1.00 90.44 176 ALA A C 1
ATOM 1335 O O . ALA A 1 176 ? 8.548 2.029 -7.926 1.00 90.44 176 ALA A O 1
ATOM 1336 N N . ASP A 1 177 ? 8.893 0.054 -8.947 1.00 93.62 177 ASP A N 1
ATOM 1337 C CA . ASP A 1 177 ? 7.889 0.242 -9.997 1.00 93.62 177 ASP A CA 1
ATOM 1338 C C . ASP A 1 177 ? 6.459 0.249 -9.424 1.00 93.62 177 ASP A C 1
ATOM 1340 O O . ASP A 1 177 ? 5.651 1.103 -9.800 1.00 93.62 177 ASP A O 1
ATOM 1344 N N . ASP A 1 178 ? 6.159 -0.609 -8.445 1.00 92.75 178 ASP A N 1
ATOM 1345 C CA . ASP A 1 178 ? 4.879 -0.615 -7.722 1.00 92.75 178 ASP A CA 1
ATOM 1346 C C . ASP A 1 178 ? 4.643 0.693 -6.952 1.00 92.75 178 ASP A C 1
ATOM 1348 O O . ASP A 1 178 ? 3.524 1.227 -6.921 1.00 92.75 178 ASP A O 1
ATOM 1352 N N . VAL A 1 179 ? 5.697 1.254 -6.347 1.00 92.81 179 VAL A N 1
ATOM 1353 C CA . VAL A 1 179 ? 5.626 2.566 -5.689 1.00 92.81 179 VAL A CA 1
ATOM 1354 C C . VAL A 1 179 ? 5.329 3.661 -6.711 1.00 92.81 179 VAL A C 1
ATOM 1356 O O . VAL A 1 179 ? 4.447 4.489 -6.475 1.00 92.81 179 VAL A O 1
ATOM 1359 N N . LEU A 1 180 ? 6.003 3.657 -7.863 1.00 94.12 180 LEU A N 1
ATOM 1360 C CA . LEU A 1 180 ? 5.748 4.625 -8.935 1.00 94.12 180 LEU A CA 1
ATOM 1361 C C . LEU A 1 180 ? 4.315 4.519 -9.475 1.00 94.12 180 LEU A C 1
ATOM 1363 O O . LEU A 1 180 ? 3.656 5.545 -9.659 1.00 94.12 180 LEU A O 1
ATOM 1367 N N . ALA A 1 181 ? 3.799 3.303 -9.663 1.00 93.00 181 ALA A N 1
ATOM 1368 C CA . ALA A 1 181 ? 2.411 3.079 -10.061 1.00 93.00 181 ALA A CA 1
ATOM 1369 C C . ALA A 1 181 ? 1.423 3.608 -9.008 1.00 93.00 181 ALA A C 1
ATOM 1371 O O . ALA A 1 181 ? 0.430 4.254 -9.345 1.00 93.00 181 ALA A O 1
ATOM 1372 N N . THR A 1 182 ? 1.725 3.403 -7.725 1.00 93.56 182 THR A N 1
ATOM 1373 C CA . THR A 1 182 ? 0.913 3.933 -6.621 1.00 93.56 182 THR A CA 1
ATOM 1374 C C . THR A 1 182 ? 0.883 5.461 -6.633 1.00 93.56 182 THR A C 1
ATOM 1376 O O . THR A 1 182 ? -0.184 6.052 -6.474 1.00 93.56 182 THR A O 1
ATOM 1379 N N . ILE A 1 183 ? 2.021 6.121 -6.865 1.00 94.00 183 ILE A N 1
ATOM 1380 C CA . ILE A 1 183 ? 2.088 7.587 -6.969 1.00 94.00 183 ILE A CA 1
ATOM 1381 C C . ILE A 1 183 ? 1.265 8.083 -8.157 1.00 94.00 183 ILE A C 1
ATOM 1383 O O . ILE A 1 183 ? 0.464 9.002 -7.988 1.00 94.00 183 ILE A O 1
ATOM 1387 N N . ALA A 1 184 ? 1.392 7.445 -9.322 1.00 92.19 184 ALA A N 1
ATOM 1388 C CA . ALA A 1 184 ? 0.611 7.799 -10.504 1.00 92.19 184 ALA A CA 1
ATOM 1389 C C . ALA A 1 184 ? -0.904 7.697 -10.243 1.00 92.19 184 ALA A C 1
ATOM 1391 O O . ALA A 1 184 ? -1.664 8.596 -10.613 1.00 92.19 184 ALA A O 1
ATOM 1392 N N . ASP A 1 185 ? -1.353 6.660 -9.531 1.00 91.00 185 ASP A N 1
ATOM 1393 C CA . ASP A 1 185 ? -2.758 6.519 -9.135 1.00 91.00 185 ASP A CA 1
ATOM 1394 C C . ASP A 1 185 ? -3.210 7.647 -8.191 1.00 91.00 185 ASP A C 1
ATOM 1396 O O . ASP A 1 185 ? -4.295 8.210 -8.369 1.00 91.00 185 ASP A O 1
ATOM 1400 N N . LEU A 1 186 ? -2.380 8.030 -7.216 1.00 91.06 186 LEU A N 1
ATOM 1401 C CA . LEU A 1 186 ? -2.664 9.146 -6.303 1.00 91.06 186 LEU A CA 1
ATOM 1402 C C . LEU A 1 186 ? -2.692 10.505 -7.025 1.00 91.06 186 LEU A C 1
ATOM 1404 O O . LEU A 1 186 ? -3.478 11.392 -6.664 1.00 91.06 186 LEU A O 1
ATOM 1408 N N . GLU A 1 187 ? -1.849 10.691 -8.038 1.00 89.94 187 GLU A N 1
ATOM 1409 C CA . GLU A 1 187 ? -1.801 11.891 -8.878 1.00 89.94 187 GLU A CA 1
ATOM 1410 C C . GLU A 1 187 ? -3.006 11.998 -9.805 1.00 89.94 187 GLU A C 1
ATOM 1412 O O . GLU A 1 187 ? -3.602 13.074 -9.892 1.00 89.94 187 GLU A O 1
ATOM 1417 N N . SER A 1 188 ? -3.409 10.881 -10.417 1.00 84.81 188 SER A N 1
ATOM 1418 C CA . SER A 1 188 ? -4.581 10.810 -11.296 1.00 84.81 188 SER A CA 1
ATOM 1419 C C . SER A 1 188 ? -5.883 11.201 -10.585 1.00 84.81 188 SER A C 1
ATOM 1421 O O . SER A 1 188 ? -6.828 11.680 -11.215 1.00 84.81 188 SER A O 1
ATOM 1423 N N . GLY A 1 189 ? -5.926 11.054 -9.256 1.00 83.25 189 GLY A N 1
ATOM 1424 C CA . GLY A 1 189 ? -7.099 11.374 -8.456 1.00 83.25 189 GLY A CA 1
ATOM 1425 C C . GLY A 1 189 ? -8.252 10.396 -8.698 1.00 83.25 189 GLY A C 1
ATOM 1426 O O . GLY A 1 189 ? -8.057 9.236 -9.060 1.00 83.25 189 GLY A O 1
ATOM 1427 N N . GLY A 1 190 ? -9.479 10.859 -8.440 1.00 84.00 190 GLY A N 1
ATOM 1428 C CA . GLY A 1 190 ? -10.692 10.084 -8.709 1.00 84.00 190 GLY A CA 1
ATOM 1429 C C . GLY A 1 190 ? -10.708 8.704 -8.037 1.00 84.00 190 GLY A C 1
ATOM 1430 O O . GLY A 1 190 ? -10.214 8.536 -6.923 1.00 84.00 190 GLY A O 1
ATOM 1431 N N . ALA A 1 191 ? -11.296 7.713 -8.711 1.00 84.38 191 ALA A N 1
ATOM 1432 C CA . ALA A 1 191 ? -11.489 6.369 -8.165 1.00 84.38 191 ALA A CA 1
ATOM 1433 C C . ALA A 1 191 ? -10.172 5.612 -7.910 1.00 84.38 191 ALA A C 1
ATOM 1435 O O . ALA A 1 191 ? -10.088 4.869 -6.932 1.00 84.38 191 ALA A O 1
ATOM 1436 N N . SER A 1 192 ? -9.141 5.818 -8.741 1.00 86.25 192 SER A N 1
ATOM 1437 C CA . SER A 1 192 ? -7.829 5.175 -8.573 1.00 86.25 192 SER A CA 1
ATOM 1438 C C . SER A 1 192 ? -7.160 5.602 -7.270 1.00 86.25 192 SER A C 1
ATOM 1440 O O . SER A 1 192 ? -6.740 4.745 -6.492 1.00 86.25 192 SER A O 1
ATOM 1442 N N . ARG A 1 193 ? -7.174 6.907 -6.961 1.00 88.50 193 ARG A N 1
ATOM 1443 C CA . ARG A 1 193 ? -6.698 7.429 -5.671 1.00 88.50 193 ARG A CA 1
ATOM 1444 C C . ARG A 1 193 ? -7.408 6.750 -4.503 1.00 88.50 193 ARG A C 1
ATOM 1446 O O . ARG A 1 193 ? -6.750 6.256 -3.596 1.00 88.50 193 ARG A O 1
ATOM 1453 N N . VAL A 1 194 ? -8.740 6.696 -4.514 1.00 87.81 194 VAL A N 1
ATOM 1454 C CA . VAL A 1 194 ? -9.500 6.144 -3.370 1.00 87.81 194 VAL A CA 1
ATOM 1455 C C . VAL A 1 194 ? -9.281 4.657 -3.215 1.00 87.81 194 VAL A C 1
ATOM 1457 O O . VAL A 1 194 ? -9.158 4.183 -2.091 1.00 87.81 194 VAL A O 1
ATOM 1460 N N . ARG A 1 195 ? -9.159 3.926 -4.325 1.00 89.75 195 ARG A N 1
ATOM 1461 C CA . ARG A 1 195 ? -8.807 2.509 -4.288 1.00 89.75 195 ARG A CA 1
ATOM 1462 C C . ARG A 1 195 ? -7.488 2.294 -3.547 1.00 89.75 195 ARG A C 1
ATOM 1464 O O . ARG A 1 195 ? -7.462 1.486 -2.625 1.00 89.75 195 ARG A O 1
ATOM 1471 N N . ARG A 1 196 ? -6.450 3.079 -3.860 1.00 90.31 196 ARG A N 1
ATOM 1472 C CA . ARG A 1 196 ? -5.156 3.004 -3.160 1.00 90.31 196 ARG A CA 1
ATOM 1473 C C . ARG A 1 196 ? -5.256 3.337 -1.677 1.00 90.31 196 ARG A C 1
ATOM 1475 O O . ARG A 1 196 ? -4.638 2.657 -0.863 1.00 90.31 196 ARG A O 1
ATOM 1482 N N . LEU A 1 197 ? -6.058 4.332 -1.307 1.00 90.00 197 LEU A N 1
ATOM 1483 C CA . LEU A 1 197 ? -6.263 4.666 0.105 1.00 90.00 197 LEU A CA 1
ATOM 1484 C C . LEU A 1 197 ? -7.017 3.557 0.861 1.00 90.00 197 LEU A C 1
ATOM 1486 O O . LEU A 1 197 ? -6.632 3.208 1.971 1.00 90.00 197 LEU A O 1
ATOM 1490 N N . LEU A 1 198 ? -8.024 2.931 0.245 1.00 90.38 198 LEU A N 1
ATOM 1491 C CA . LEU A 1 198 ? -8.738 1.793 0.837 1.00 90.38 198 LEU A CA 1
ATOM 1492 C C . LEU A 1 198 ? -7.888 0.515 0.902 1.00 90.38 198 LEU A C 1
ATOM 1494 O O . LEU A 1 198 ? -8.085 -0.311 1.796 1.00 90.38 198 LEU A O 1
ATOM 1498 N N . ASP A 1 199 ? -6.977 0.302 -0.050 1.00 91.38 199 ASP A N 1
ATOM 1499 C CA . ASP A 1 199 ? -5.972 -0.766 0.025 1.00 91.38 199 ASP A CA 1
ATOM 1500 C C . ASP A 1 199 ? -5.051 -0.549 1.233 1.00 91.38 199 ASP A C 1
ATOM 1502 O O . ASP A 1 199 ? -4.825 -1.479 2.009 1.00 91.38 199 ASP A O 1
ATOM 1506 N N . TYR A 1 200 ? -4.600 0.690 1.440 1.00 90.38 200 TYR A N 1
ATOM 1507 C CA . TYR A 1 200 ? -3.793 1.062 2.597 1.00 90.38 200 TYR A CA 1
ATOM 1508 C C . TYR A 1 200 ? -4.540 0.860 3.925 1.00 90.38 200 TYR A C 1
ATOM 1510 O O . TYR A 1 200 ? -4.004 0.223 4.832 1.00 90.38 200 TYR A O 1
ATOM 1518 N N . ASP A 1 201 ? -5.796 1.301 4.036 1.00 86.38 201 ASP A N 1
ATOM 1519 C CA . ASP A 1 201 ? -6.604 1.071 5.241 1.00 86.38 201 ASP A CA 1
ATOM 1520 C C . ASP A 1 201 ? -6.800 -0.421 5.524 1.00 86.38 201 ASP A C 1
ATOM 1522 O O . ASP A 1 201 ? -6.707 -0.858 6.672 1.00 86.38 201 ASP A O 1
ATOM 1526 N N . ARG A 1 202 ? -7.029 -1.237 4.486 1.00 90.31 202 ARG A N 1
ATOM 1527 C CA . ARG A 1 202 ? -7.148 -2.695 4.638 1.00 90.31 202 ARG A CA 1
ATOM 1528 C C . ARG A 1 202 ? -5.877 -3.289 5.237 1.00 90.31 202 ARG A C 1
ATOM 1530 O O . ARG A 1 202 ? -5.955 -4.186 6.079 1.00 90.31 202 ARG A O 1
ATOM 1537 N N . GLU A 1 203 ? -4.722 -2.806 4.806 1.00 87.12 203 GLU A N 1
ATOM 1538 C CA . GLU A 1 203 ? -3.444 -3.248 5.339 1.00 87.12 203 GLU A CA 1
ATOM 1539 C C . GLU A 1 203 ? -3.257 -2.827 6.802 1.00 87.12 203 GLU A C 1
ATOM 1541 O O . GLU A 1 203 ? -2.860 -3.650 7.629 1.00 87.12 203 GLU A O 1
ATOM 1546 N N . LEU A 1 204 ? -3.636 -1.596 7.155 1.00 82.06 204 LEU A N 1
ATOM 1547 C CA . LEU A 1 204 ? -3.635 -1.138 8.547 1.00 82.06 204 LEU A CA 1
ATOM 1548 C C . LEU A 1 204 ? -4.571 -1.975 9.428 1.00 82.06 204 LEU A C 1
ATOM 1550 O O . LEU A 1 204 ? -4.199 -2.331 10.545 1.00 82.06 204 LEU A O 1
ATOM 1554 N N . VAL A 1 205 ? -5.756 -2.353 8.936 1.00 81.62 205 VAL A N 1
ATOM 1555 C CA . VAL A 1 205 ? -6.656 -3.281 9.646 1.00 81.62 205 VAL A CA 1
ATOM 1556 C C . VAL A 1 205 ? -5.994 -4.639 9.854 1.00 81.62 205 VAL A C 1
ATOM 1558 O O . VAL A 1 205 ? -6.132 -5.229 10.929 1.00 81.62 205 VAL A O 1
ATOM 1561 N N . SER A 1 206 ? -5.277 -5.147 8.851 1.00 79.62 206 SER A N 1
ATOM 1562 C CA . SER A 1 206 ? -4.543 -6.408 8.968 1.00 79.62 206 SER A CA 1
ATOM 1563 C C . SER A 1 206 ? -3.478 -6.327 10.062 1.00 79.62 206 SER A C 1
ATOM 1565 O O . SER A 1 206 ? -3.401 -7.217 10.907 1.00 79.62 206 SER A O 1
ATOM 1567 N N . GLN A 1 207 ? -2.710 -5.235 10.103 1.00 79.75 207 GLN A N 1
ATOM 1568 C CA . GLN A 1 207 ? -1.703 -4.992 11.142 1.00 79.75 207 GLN A CA 1
ATOM 1569 C C . GLN A 1 207 ? -2.336 -4.852 12.528 1.00 79.75 207 GLN A C 1
ATOM 1571 O O . GLN A 1 207 ? -1.887 -5.484 13.482 1.00 79.75 207 GLN A O 1
ATOM 1576 N N . LEU A 1 208 ? -3.422 -4.082 12.637 1.00 77.44 208 LEU A N 1
ATOM 1577 C CA . LEU A 1 208 ? -4.188 -3.943 13.873 1.00 77.44 208 LEU A CA 1
ATOM 1578 C C . LEU A 1 208 ? -4.648 -5.317 14.374 1.00 77.44 208 LEU A C 1
ATOM 1580 O O . LEU A 1 208 ? -4.449 -5.638 15.542 1.00 77.44 208 LEU A O 1
ATOM 1584 N N . THR A 1 209 ? -5.217 -6.142 13.495 1.00 79.19 209 THR A N 1
ATOM 1585 C CA . THR A 1 209 ? -5.698 -7.491 13.833 1.00 79.19 209 THR A CA 1
ATOM 1586 C C . THR A 1 209 ? -4.553 -8.401 14.281 1.00 79.19 209 THR A C 1
ATOM 1588 O O . THR A 1 209 ? -4.692 -9.086 15.291 1.00 79.19 209 THR A O 1
ATOM 1591 N N . ALA A 1 210 ? -3.400 -8.350 13.606 1.00 74.88 210 ALA A N 1
ATOM 1592 C CA . ALA A 1 210 ? -2.202 -9.098 13.995 1.00 74.88 210 ALA A CA 1
ATOM 1593 C C . ALA A 1 210 ? -1.684 -8.710 15.394 1.00 74.88 210 ALA A C 1
ATOM 1595 O O . ALA A 1 210 ? -1.168 -9.553 16.120 1.00 74.88 210 ALA A O 1
ATOM 1596 N N . MET A 1 211 ? -1.889 -7.460 15.821 1.00 72.75 211 MET A N 1
ATOM 1597 C CA . MET A 1 211 ? -1.599 -6.999 17.187 1.00 72.75 211 MET A CA 1
ATOM 1598 C C . MET A 1 211 ? -2.723 -7.314 18.197 1.00 72.75 211 MET A C 1
ATOM 1600 O O . MET A 1 211 ? -2.812 -6.696 19.259 1.00 72.75 211 MET A O 1
ATOM 1604 N N . GLY A 1 212 ? -3.631 -8.240 17.869 1.00 73.44 212 GLY A N 1
ATOM 1605 C CA . GLY A 1 212 ? -4.785 -8.600 18.700 1.00 73.44 212 GLY A CA 1
ATOM 1606 C C . GLY A 1 212 ? -5.909 -7.558 18.682 1.00 73.44 212 GLY A C 1
ATOM 1607 O O . GLY A 1 212 ? -6.744 -7.509 19.586 1.00 73.44 212 GLY A O 1
ATOM 1608 N N . GLY A 1 213 ? -5.911 -6.656 17.699 1.00 75.38 213 GLY A N 1
ATOM 1609 C CA . GLY A 1 213 ? -6.909 -5.625 17.411 1.00 75.38 213 GLY A CA 1
ATOM 1610 C C . GLY A 1 213 ? -8.294 -6.132 17.025 1.00 75.38 213 GLY A C 1
ATOM 1611 O O . GLY A 1 213 ? -8.415 -7.176 16.401 1.00 75.38 213 GLY A O 1
ATOM 1612 N N . ASN A 1 214 ? -9.349 -5.359 17.326 1.00 78.88 214 ASN A N 1
ATOM 1613 C CA . ASN A 1 214 ? -10.659 -5.611 16.718 1.00 78.88 214 ASN A CA 1
ATOM 1614 C C . ASN A 1 214 ? -10.755 -4.856 15.384 1.00 78.88 214 ASN A C 1
ATOM 1616 O O . ASN A 1 214 ? -11.130 -3.687 15.351 1.00 78.88 214 ASN A O 1
ATOM 1620 N N . GLY A 1 215 ? -10.400 -5.536 14.294 1.00 80.12 215 GLY A N 1
ATOM 1621 C CA . GLY A 1 215 ? -10.473 -5.000 12.933 1.00 80.12 215 GLY A CA 1
ATOM 1622 C C . GLY A 1 215 ? -11.794 -5.262 12.199 1.00 80.12 215 GLY A C 1
ATOM 1623 O O . GLY A 1 215 ? -11.966 -4.779 11.082 1.00 80.12 215 GLY A O 1
ATOM 1624 N N . ALA A 1 216 ? -12.729 -6.022 12.783 1.00 82.19 216 ALA A N 1
ATOM 1625 C CA . ALA A 1 216 ? -13.897 -6.545 12.064 1.00 82.19 216 ALA A CA 1
ATOM 1626 C C . ALA A 1 216 ? -14.812 -5.433 11.522 1.00 82.19 216 ALA A C 1
ATOM 1628 O O . ALA A 1 216 ? -15.159 -5.435 10.343 1.00 82.19 216 ALA A O 1
ATOM 1629 N N . ALA A 1 217 ? -15.121 -4.434 12.354 1.00 80.75 217 ALA A N 1
ATOM 1630 C CA . ALA A 1 217 ? -15.972 -3.311 11.959 1.00 80.75 217 ALA A CA 1
ATOM 1631 C C . ALA A 1 217 ? -15.317 -2.415 10.891 1.00 80.75 217 ALA A C 1
ATOM 1633 O O . ALA A 1 217 ? -15.997 -1.924 9.996 1.00 80.75 217 ALA A O 1
ATOM 1634 N N . ALA A 1 218 ? -13.996 -2.216 10.960 1.00 81.19 218 ALA A N 1
ATOM 1635 C CA . ALA A 1 218 ? -13.263 -1.459 9.946 1.00 81.19 218 ALA A CA 1
ATOM 1636 C C . ALA A 1 218 ? -13.211 -2.226 8.614 1.00 81.19 218 ALA A C 1
ATOM 1638 O O . ALA A 1 218 ? -13.407 -1.637 7.556 1.00 81.19 218 ALA A O 1
ATOM 1639 N N . LYS A 1 219 ? -13.032 -3.553 8.653 1.00 86.06 219 LYS A N 1
ATOM 1640 C CA . LYS A 1 219 ? -13.052 -4.413 7.460 1.00 86.06 219 LYS A CA 1
ATOM 1641 C C . LYS A 1 219 ? -14.396 -4.356 6.728 1.00 86.06 219 LYS A C 1
ATOM 1643 O O . LYS A 1 219 ? -14.409 -4.259 5.503 1.00 86.06 219 LYS A O 1
ATOM 1648 N N . GLU A 1 220 ? -15.504 -4.383 7.465 1.00 86.81 220 GLU A N 1
ATOM 1649 C CA . GLU A 1 220 ? -16.853 -4.253 6.901 1.00 86.81 220 GLU A CA 1
ATOM 1650 C C . GLU A 1 220 ? -17.061 -2.882 6.234 1.00 86.81 220 GLU A C 1
ATOM 1652 O O . GLU A 1 220 ? -17.536 -2.808 5.101 1.00 86.81 220 GLU A O 1
ATOM 1657 N N . GLN A 1 221 ? -16.626 -1.800 6.888 1.00 84.00 221 GLN A N 1
ATOM 1658 C CA . GLN A 1 221 ? -16.692 -0.442 6.332 1.00 84.00 221 GLN A CA 1
ATOM 1659 C C . GLN A 1 221 ? -15.824 -0.287 5.072 1.00 84.00 221 GLN A C 1
ATOM 1661 O O . GLN A 1 221 ? -16.268 0.297 4.089 1.00 84.00 221 GLN A O 1
ATOM 1666 N N . ILE A 1 222 ? -14.625 -0.880 5.036 1.00 86.75 222 ILE A N 1
ATOM 1667 C CA . ILE A 1 222 ? -13.778 -0.896 3.829 1.00 86.75 222 ILE A CA 1
ATOM 1668 C C . ILE A 1 222 ? -14.467 -1.649 2.689 1.00 86.75 222 ILE A C 1
ATOM 1670 O O . ILE A 1 222 ? -14.428 -1.208 1.541 1.00 86.75 222 ILE A O 1
ATOM 1674 N N . GLN A 1 223 ? -15.099 -2.786 2.984 1.00 87.81 223 GLN A N 1
ATOM 1675 C CA . GLN A 1 223 ? -15.817 -3.567 1.978 1.00 87.81 223 GLN A CA 1
ATOM 1676 C C . GLN A 1 223 ? -17.015 -2.792 1.416 1.00 87.81 223 GLN A C 1
ATOM 1678 O O . GLN A 1 223 ? -17.251 -2.826 0.208 1.00 87.81 223 GLN A O 1
ATOM 1683 N N . LYS A 1 224 ? -17.720 -2.043 2.266 1.00 85.94 224 LYS A N 1
ATOM 1684 C CA . LYS A 1 224 ? -18.792 -1.136 1.852 1.00 85.94 224 LYS A CA 1
ATOM 1685 C C . LYS A 1 224 ? -18.271 0.018 0.988 1.00 85.94 224 LYS A C 1
ATOM 1687 O O . LYS A 1 224 ? -18.818 0.267 -0.081 1.00 85.94 224 LYS A O 1
ATOM 1692 N N . ALA A 1 225 ? -17.179 0.667 1.384 1.00 84.19 225 ALA A N 1
ATOM 1693 C CA . ALA A 1 225 ? -16.567 1.734 0.593 1.00 84.19 225 ALA A CA 1
ATOM 1694 C C . ALA A 1 225 ? -16.104 1.234 -0.790 1.00 84.19 225 ALA A C 1
ATOM 1696 O O . ALA A 1 225 ? -16.246 1.932 -1.797 1.00 84.19 225 ALA A O 1
ATOM 1697 N N . ARG A 1 226 ? -15.597 -0.005 -0.868 1.00 84.25 226 ARG A N 1
ATOM 1698 C CA . ARG A 1 226 ? -15.234 -0.653 -2.139 1.00 84.25 226 ARG A CA 1
ATOM 1699 C C . ARG A 1 226 ? -16.439 -0.954 -3.017 1.00 84.25 226 ARG A C 1
ATOM 1701 O O . ARG A 1 226 ? -16.380 -0.655 -4.205 1.00 84.25 226 ARG A O 1
ATOM 1708 N N . SER A 1 227 ? -17.522 -1.497 -2.463 1.00 83.25 227 SER A N 1
ATOM 1709 C CA . SER A 1 227 ? -18.718 -1.784 -3.263 1.00 83.25 227 SER A CA 1
ATOM 1710 C C . SER A 1 227 ? -19.332 -0.503 -3.833 1.00 83.25 227 SER A C 1
ATOM 1712 O O . SER A 1 227 ? -19.783 -0.493 -4.976 1.00 83.25 227 SER A O 1
ATOM 1714 N N . VAL A 1 228 ? -19.256 0.615 -3.102 1.00 80.25 228 VAL A N 1
ATOM 1715 C CA . VAL A 1 228 ? -19.630 1.939 -3.624 1.00 80.25 228 VAL A CA 1
ATOM 1716 C C . VAL A 1 228 ? -18.764 2.326 -4.829 1.00 80.25 228 VAL A C 1
ATOM 1718 O O . VAL A 1 228 ? -19.305 2.760 -5.843 1.00 80.25 228 VAL A O 1
ATOM 1721 N N . LEU A 1 229 ? -17.443 2.121 -4.772 1.00 78.88 229 LEU A N 1
ATOM 1722 C CA . LEU A 1 229 ? -16.545 2.394 -5.905 1.00 78.88 229 LEU A CA 1
ATOM 1723 C C . LEU A 1 229 ? -16.772 1.465 -7.106 1.00 78.88 229 LEU A C 1
ATOM 1725 O O . LEU A 1 229 ? -16.566 1.888 -8.240 1.00 78.88 229 LEU A O 1
ATOM 1729 N N . GLU A 1 230 ? -17.155 0.209 -6.874 1.00 75.31 230 GLU A N 1
ATOM 1730 C CA . GLU A 1 230 ? -17.383 -0.789 -7.929 1.00 75.31 230 GLU A CA 1
ATOM 1731 C C . GLU A 1 230 ? -18.737 -0.613 -8.629 1.00 75.31 230 GLU A C 1
ATOM 1733 O O . GLU A 1 230 ? -18.848 -0.858 -9.830 1.00 75.31 230 GLU A O 1
ATOM 1738 N N . HIS A 1 231 ? -19.766 -0.167 -7.903 1.00 67.38 231 HIS A N 1
ATOM 1739 C CA . HIS A 1 231 ? -21.124 -0.005 -8.433 1.00 67.38 231 HIS A CA 1
ATOM 1740 C C . HIS A 1 231 ? -21.434 1.406 -8.945 1.00 67.38 231 HIS A C 1
ATOM 1742 O O . HIS A 1 231 ? -22.457 1.611 -9.602 1.00 67.38 231 HIS A O 1
ATOM 1748 N N . MET A 1 232 ? -20.568 2.386 -8.687 1.00 58.75 232 MET A N 1
ATOM 1749 C CA . MET A 1 232 ? -20.717 3.727 -9.239 1.00 58.75 232 MET A CA 1
ATOM 1750 C C . MET A 1 232 ? -20.093 3.823 -10.638 1.00 58.75 232 MET A C 1
ATOM 1752 O O . MET A 1 232 ? -18.894 4.019 -10.802 1.00 58.75 232 MET A O 1
ATOM 1756 N N . THR A 1 233 ? -20.937 3.799 -11.670 1.00 56.34 233 THR A N 1
ATOM 1757 C CA . THR A 1 233 ? -20.597 4.194 -13.053 1.00 56.34 233 THR A CA 1
ATOM 1758 C C . THR A 1 233 ? -20.297 5.695 -13.210 1.00 56.34 233 THR A C 1
ATOM 1760 O O . THR A 1 233 ? -20.007 6.150 -14.313 1.00 56.34 233 THR A O 1
ATOM 1763 N N . ASN A 1 234 ? -20.353 6.478 -12.125 1.00 52.34 234 ASN A N 1
ATOM 1764 C CA . ASN A 1 234 ? -20.206 7.935 -12.101 1.00 52.34 234 ASN A CA 1
ATOM 1765 C C . ASN A 1 234 ? -19.221 8.352 -10.982 1.00 52.34 234 ASN A C 1
ATOM 1767 O O . ASN A 1 234 ? -19.196 7.715 -9.931 1.00 52.34 234 ASN A O 1
ATOM 1771 N N . PRO A 1 235 ? -18.435 9.434 -11.133 1.00 56.47 235 PRO A N 1
ATOM 1772 C CA . PRO A 1 235 ? -17.257 9.744 -10.323 1.00 56.47 235 PRO A CA 1
ATOM 1773 C C . PRO A 1 235 ? -17.595 10.411 -8.977 1.00 56.47 235 PRO A C 1
ATOM 1775 O O . PRO A 1 235 ? -16.859 11.286 -8.515 1.00 56.47 235 PRO A O 1
ATOM 1778 N N . GLN A 1 236 ? -18.688 10.021 -8.312 1.00 62.38 236 GLN A N 1
ATOM 1779 C CA . GLN A 1 236 ? -18.953 10.457 -6.937 1.00 62.38 236 GLN A CA 1
ATOM 1780 C C . GLN A 1 236 ? -18.065 9.686 -5.959 1.00 62.38 236 GLN A C 1
ATOM 1782 O O . GLN A 1 236 ? -18.467 8.783 -5.240 1.00 62.38 236 GLN A O 1
ATOM 1787 N N . VAL A 1 237 ? -16.807 10.099 -5.959 1.00 72.62 237 VAL A N 1
ATOM 1788 C CA . VAL A 1 237 ? -15.697 9.553 -5.183 1.00 72.62 237 VAL A CA 1
ATOM 1789 C C . VAL A 1 237 ? -15.673 10.108 -3.744 1.00 72.62 237 VAL A C 1
ATOM 1791 O O . VAL A 1 237 ? -15.095 9.512 -2.840 1.00 72.62 237 VAL A O 1
ATOM 1794 N N . GLN A 1 238 ? -16.356 11.233 -3.527 1.00 78.06 238 GLN A N 1
ATOM 1795 C CA . GLN A 1 238 ? -16.528 11.936 -2.249 1.00 78.06 238 GLN A CA 1
ATOM 1796 C C . GLN A 1 238 ? -17.048 11.066 -1.083 1.00 78.06 238 GLN A C 1
ATOM 1798 O O . GLN A 1 238 ? -16.414 11.076 -0.025 1.00 78.06 238 GLN A O 1
ATOM 1803 N N . PRO A 1 239 ? -18.146 10.292 -1.221 1.00 82.69 239 PRO A N 1
ATOM 1804 C CA . PRO A 1 239 ? -18.637 9.449 -0.130 1.00 82.69 239 PRO A CA 1
ATOM 1805 C C . PRO A 1 239 ? -17.633 8.359 0.265 1.00 82.69 239 PRO A C 1
ATOM 1807 O O . PRO A 1 239 ? -17.347 8.206 1.448 1.00 82.69 239 PRO A O 1
ATOM 1810 N N . ALA A 1 240 ? -17.034 7.668 -0.711 1.00 83.25 240 ALA A N 1
ATOM 1811 C CA . ALA A 1 240 ? -16.026 6.639 -0.450 1.00 83.25 240 ALA A CA 1
ATOM 1812 C C . ALA A 1 240 ? -14.743 7.224 0.169 1.00 83.25 240 ALA A C 1
ATOM 1814 O O . ALA A 1 240 ? -14.144 6.606 1.043 1.00 83.25 240 ALA A O 1
ATOM 1815 N N . MET A 1 241 ? -14.341 8.433 -0.238 1.00 85.81 241 MET A N 1
ATOM 1816 C CA . MET A 1 241 ? -13.219 9.160 0.367 1.00 85.81 241 MET A CA 1
ATOM 1817 C C . MET A 1 241 ? -13.505 9.544 1.822 1.00 85.81 241 MET A C 1
ATOM 1819 O O . MET A 1 241 ? -12.661 9.349 2.692 1.00 85.81 241 MET A O 1
ATOM 1823 N N . THR A 1 242 ? -14.705 10.052 2.103 1.00 86.19 242 THR A N 1
ATOM 1824 C CA . THR A 1 242 ? -15.115 10.417 3.465 1.00 86.19 242 THR A CA 1
ATOM 1825 C C . THR A 1 242 ? -15.155 9.183 4.368 1.00 86.19 242 THR A C 1
ATOM 1827 O O . THR A 1 242 ? -14.699 9.230 5.510 1.00 86.19 242 THR A O 1
ATOM 1830 N N . GLU A 1 243 ? -15.648 8.058 3.845 1.00 86.00 243 GLU A N 1
ATOM 1831 C CA . GLU A 1 243 ? -15.647 6.775 4.548 1.00 86.00 243 GLU A CA 1
ATOM 1832 C C . GLU A 1 243 ? -14.216 6.274 4.806 1.00 86.00 243 GLU A C 1
ATOM 1834 O O . GLU A 1 243 ? -13.911 5.910 5.940 1.00 86.00 243 GLU A O 1
ATOM 1839 N N . ALA A 1 244 ? -13.312 6.352 3.821 1.00 85.56 244 ALA A N 1
ATOM 1840 C CA . ALA A 1 244 ? -11.895 6.001 3.983 1.00 85.56 244 ALA A CA 1
ATOM 1841 C C . ALA A 1 244 ? -11.210 6.826 5.090 1.00 85.56 244 ALA A C 1
ATOM 1843 O O . ALA A 1 244 ? -10.603 6.274 6.003 1.00 85.56 244 ALA A O 1
ATOM 1844 N N . VAL A 1 245 ? -11.381 8.152 5.092 1.00 86.75 245 VAL A N 1
ATOM 1845 C CA . VAL A 1 245 ? -10.816 9.028 6.139 1.00 86.75 245 VAL A CA 1
ATOM 1846 C C . VAL A 1 245 ? -11.343 8.664 7.535 1.00 86.75 245 VAL A C 1
ATOM 1848 O O . VAL A 1 245 ? -10.583 8.656 8.513 1.00 86.75 245 VAL A O 1
ATOM 1851 N N . ALA A 1 246 ? -12.632 8.334 7.647 1.00 88.25 246 ALA A N 1
ATOM 1852 C CA . ALA A 1 246 ? -13.232 7.913 8.910 1.00 88.25 246 ALA A CA 1
ATOM 1853 C C . ALA A 1 246 ? -12.681 6.558 9.391 1.00 88.25 2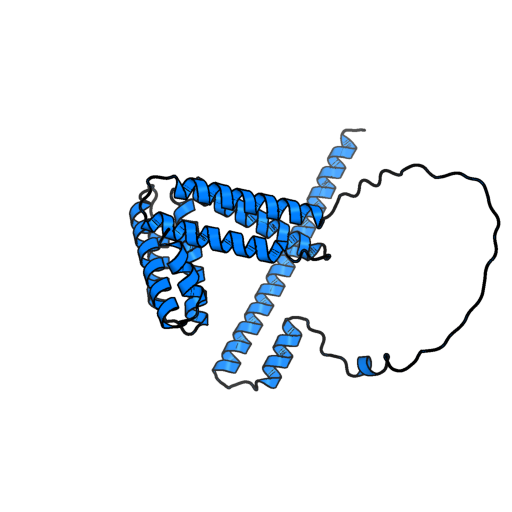46 ALA A C 1
ATOM 1855 O O . ALA A 1 246 ? -12.353 6.413 10.574 1.00 88.25 246 ALA A O 1
ATOM 1856 N N . ILE A 1 247 ? -12.538 5.589 8.480 1.00 86.88 247 ILE A N 1
ATOM 1857 C CA . ILE A 1 247 ? -11.938 4.275 8.750 1.00 86.88 247 ILE A CA 1
ATOM 1858 C C . ILE A 1 247 ? -10.501 4.448 9.243 1.00 86.88 247 ILE A C 1
ATOM 1860 O O . ILE A 1 247 ? -10.162 3.943 10.315 1.00 86.88 247 ILE A O 1
ATOM 1864 N N . PHE A 1 248 ? -9.684 5.207 8.512 1.00 86.62 248 PHE A N 1
ATOM 1865 C CA . PHE A 1 248 ? -8.298 5.483 8.874 1.00 86.62 248 PHE A CA 1
ATOM 1866 C C . PHE A 1 248 ? -8.181 6.052 10.289 1.00 86.62 248 PHE A C 1
ATOM 1868 O O . PHE A 1 248 ? -7.448 5.520 11.124 1.00 86.62 248 PHE A O 1
ATOM 1875 N N . THR A 1 249 ? -8.945 7.107 10.585 1.00 84.56 249 THR A N 1
ATOM 1876 C CA . THR A 1 249 ? -8.916 7.778 11.893 1.00 84.56 249 THR A CA 1
ATOM 1877 C C . THR A 1 249 ? -9.258 6.806 13.021 1.00 84.56 249 THR A C 1
ATOM 1879 O O . THR A 1 249 ? -8.604 6.799 14.064 1.00 84.56 249 THR A O 1
ATOM 1882 N N . ARG A 1 250 ? -10.251 5.938 12.802 1.00 86.56 250 ARG A N 1
ATOM 1883 C CA . ARG A 1 250 ? -10.640 4.906 13.766 1.00 86.56 250 ARG A CA 1
ATOM 1884 C C . ARG A 1 250 ? -9.531 3.877 13.986 1.00 86.56 250 ARG A C 1
ATOM 1886 O O . ARG A 1 250 ? -9.220 3.567 15.134 1.00 86.56 250 ARG A O 1
ATOM 1893 N N . ILE A 1 251 ? -8.923 3.370 12.912 1.00 82.38 251 ILE A N 1
ATOM 1894 C CA . ILE A 1 251 ? -7.825 2.398 13.006 1.00 82.38 25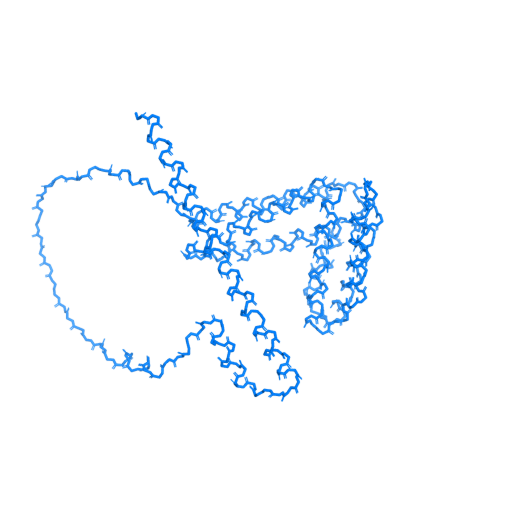1 ILE A CA 1
ATOM 1895 C C . ILE A 1 251 ? -6.648 3.009 13.767 1.00 82.38 251 ILE A C 1
ATOM 1897 O O . ILE A 1 251 ? -6.116 2.361 14.663 1.00 82.38 251 ILE A O 1
ATOM 1901 N N . GLN A 1 252 ? -6.287 4.264 13.485 1.00 81.38 252 GLN A N 1
ATOM 1902 C CA . GLN A 1 252 ? -5.218 4.965 14.203 1.00 81.38 252 GLN A CA 1
ATOM 1903 C C . GLN A 1 252 ? -5.499 5.085 15.704 1.00 81.38 252 GLN A C 1
ATOM 1905 O O . GLN A 1 252 ? -4.626 4.787 16.518 1.00 81.38 252 GLN A O 1
ATOM 1910 N N . GLN A 1 253 ? -6.723 5.448 16.093 1.00 83.38 253 GLN A N 1
ATOM 1911 C CA . GLN A 1 253 ? -7.103 5.506 17.509 1.00 83.38 253 GLN A CA 1
ATOM 1912 C C . GLN A 1 253 ? -6.997 4.142 18.197 1.00 83.38 253 GLN A C 1
ATOM 1914 O O . GLN A 1 253 ? -6.582 4.058 19.353 1.00 83.38 253 GLN A O 1
ATOM 1919 N N . ASP A 1 254 ? -7.373 3.066 17.512 1.00 80.62 254 ASP A N 1
ATOM 1920 C CA . ASP A 1 254 ? -7.323 1.722 18.085 1.00 80.62 254 ASP A CA 1
ATOM 1921 C C . ASP A 1 254 ? -5.898 1.150 18.118 1.00 80.62 254 ASP A C 1
ATOM 1923 O O . ASP A 1 254 ? -5.545 0.463 19.081 1.00 80.62 254 ASP A O 1
ATOM 1927 N N . LEU A 1 255 ? -5.052 1.493 17.142 1.00 74.75 255 LEU A N 1
ATOM 1928 C CA . LEU A 1 255 ? -3.610 1.232 17.177 1.00 74.75 255 LEU A CA 1
ATOM 1929 C C . LEU A 1 255 ? -2.960 1.952 18.367 1.00 74.75 255 LEU A C 1
ATOM 1931 O O . LEU A 1 255 ? -2.261 1.318 19.155 1.00 74.75 255 LEU A O 1
ATOM 1935 N N . ALA A 1 256 ? -3.262 3.237 18.567 1.00 74.00 256 ALA A N 1
ATOM 1936 C CA . ALA A 1 256 ? -2.744 4.027 19.686 1.00 74.00 256 ALA A CA 1
ATOM 1937 C C . ALA A 1 256 ? -3.088 3.421 21.058 1.00 74.00 256 ALA A C 1
ATOM 1939 O O . ALA A 1 256 ? -2.252 3.394 21.960 1.00 74.00 256 ALA A O 1
ATOM 1940 N N . LYS A 1 257 ? -4.302 2.878 21.215 1.00 77.69 257 LYS A N 1
ATOM 1941 C CA . LYS A 1 257 ? -4.731 2.212 22.459 1.00 77.69 257 LYS A CA 1
ATOM 1942 C C . LYS A 1 257 ? -3.993 0.899 22.726 1.00 77.69 257 LYS A C 1
ATOM 1944 O O . LYS A 1 257 ? -3.794 0.551 23.887 1.00 77.69 257 LYS A O 1
ATOM 1949 N N . LYS A 1 258 ? -3.646 0.138 21.682 1.00 69.81 258 LYS A N 1
ATOM 1950 C CA . LYS A 1 258 ? -3.047 -1.207 21.813 1.00 69.81 258 LYS A CA 1
ATOM 1951 C C . LYS A 1 258 ? -1.526 -1.192 21.842 1.00 69.81 258 LYS A C 1
ATOM 1953 O O . LYS A 1 258 ? -0.923 -2.058 22.469 1.00 69.81 258 LYS A O 1
ATOM 1958 N N . SER A 1 259 ? -0.916 -0.195 21.218 1.00 61.09 259 SER A N 1
ATOM 1959 C CA . SER A 1 259 ? 0.512 0.066 21.293 1.00 61.09 259 SER A CA 1
ATOM 1960 C C . SER A 1 259 ? 0.736 1.510 21.751 1.00 61.09 259 SER A C 1
ATOM 1962 O O . SER A 1 259 ? 0.842 2.392 20.899 1.00 61.09 259 SER A O 1
ATOM 1964 N N . PRO A 1 260 ? 0.896 1.779 23.063 1.00 54.81 260 PRO A N 1
ATOM 1965 C CA . PRO A 1 260 ? 1.305 3.100 23.564 1.00 54.81 260 PRO A CA 1
ATOM 1966 C C . PRO A 1 260 ? 2.777 3.440 23.221 1.00 54.81 260 PRO A C 1
ATOM 1968 O O . PRO A 1 260 ? 3.425 4.230 23.898 1.00 54.81 260 PRO A O 1
ATOM 1971 N N . SER A 1 261 ? 3.334 2.799 22.191 1.00 47.47 261 SER A N 1
ATOM 1972 C CA . SER A 1 261 ? 4.726 2.899 21.766 1.00 47.47 261 SER A CA 1
ATOM 1973 C C . SER A 1 261 ? 4.999 4.235 21.055 1.00 47.47 261 SER A C 1
ATOM 1975 O O . SER A 1 261 ? 4.144 4.697 20.292 1.00 47.47 261 SER A O 1
ATOM 1977 N N . PRO A 1 262 ? 6.210 4.813 21.208 1.00 44.53 262 PRO A N 1
ATOM 1978 C CA . PRO A 1 262 ? 6.638 6.073 20.584 1.00 44.53 262 PRO A CA 1
ATOM 1979 C C . PRO A 1 262 ? 6.512 6.139 19.047 1.00 44.53 262 PRO A C 1
ATOM 1981 O O . PRO A 1 262 ? 6.623 7.211 18.455 1.00 44.53 262 PRO A O 1
ATOM 1984 N N . ALA A 1 263 ? 6.244 5.013 18.375 1.00 42.69 263 ALA A N 1
ATOM 1985 C CA . ALA A 1 263 ? 5.945 4.963 16.943 1.00 42.69 263 ALA A CA 1
ATOM 1986 C C . ALA A 1 263 ? 4.632 5.680 16.562 1.00 42.69 263 ALA A C 1
ATOM 1988 O O . ALA A 1 263 ? 4.533 6.216 15.457 1.00 42.69 263 ALA A O 1
ATOM 1989 N N . VAL A 1 264 ? 3.654 5.724 17.476 1.00 45.22 264 VAL A N 1
ATOM 1990 C CA . VAL A 1 264 ? 2.400 6.484 17.315 1.00 45.22 264 VAL A CA 1
ATOM 1991 C C . VAL A 1 264 ? 2.648 7.974 17.573 1.00 45.22 264 VAL A C 1
ATOM 1993 O O . VAL A 1 264 ? 2.147 8.827 16.847 1.00 45.22 264 VAL A O 1
ATOM 1996 N N . THR A 1 265 ? 3.528 8.299 18.520 1.00 42.94 265 THR A N 1
ATOM 1997 C CA . THR A 1 265 ? 3.925 9.677 18.848 1.00 42.94 265 THR A CA 1
ATOM 1998 C C . THR A 1 265 ? 4.706 10.348 17.712 1.00 42.94 265 THR A C 1
ATOM 2000 O O . THR A 1 265 ? 4.516 11.529 17.462 1.00 42.94 265 THR A O 1
ATOM 2003 N N . LEU A 1 266 ? 5.492 9.596 16.929 1.00 42.53 266 LEU A N 1
ATOM 2004 C CA . LEU A 1 266 ? 6.156 10.103 15.713 1.00 42.53 266 LEU A CA 1
ATOM 2005 C C . LEU A 1 266 ? 5.194 10.397 14.545 1.00 42.53 266 LEU A C 1
ATOM 2007 O O . LEU A 1 266 ? 5.598 11.044 13.568 1.00 42.53 266 LEU A O 1
ATOM 2011 N N . LEU A 1 267 ? 3.963 9.874 14.584 1.00 44.84 267 LEU A N 1
ATOM 2012 C CA . LEU A 1 267 ? 2.882 10.257 13.671 1.00 44.84 267 LEU A CA 1
ATOM 2013 C C . LEU A 1 267 ? 2.185 11.530 14.169 1.00 44.84 267 LEU A C 1
ATOM 2015 O O . LEU A 1 267 ? 1.919 12.395 13.344 1.00 44.84 267 LEU A O 1
ATOM 2019 N N . ASP A 1 268 ? 1.997 11.694 15.482 1.00 39.12 268 ASP A N 1
ATOM 2020 C CA . ASP A 1 268 ? 1.423 12.910 16.083 1.00 39.12 268 ASP A CA 1
ATOM 2021 C C . ASP A 1 268 ? 2.370 14.129 16.036 1.00 39.12 268 ASP A C 1
ATOM 2023 O O . ASP A 1 268 ? 1.939 15.225 15.678 1.00 39.12 268 ASP A O 1
ATOM 2027 N N . GLU A 1 269 ? 3.674 13.966 16.295 1.00 40.81 269 GLU A N 1
ATOM 2028 C CA . GLU A 1 269 ? 4.651 15.077 16.306 1.00 40.81 269 GLU A CA 1
ATOM 2029 C C . GLU A 1 269 ? 4.890 15.711 14.923 1.00 40.81 269 GLU A C 1
ATOM 2031 O O . GLU A 1 269 ? 5.335 16.852 14.830 1.00 40.81 269 GLU A O 1
ATOM 2036 N N . LEU A 1 270 ? 4.552 15.011 13.835 1.00 43.47 270 LEU A N 1
ATOM 2037 C CA . LEU A 1 270 ? 4.652 15.515 12.455 1.00 43.47 270 LEU A CA 1
ATOM 2038 C C . LEU A 1 270 ? 3.308 15.973 11.867 1.00 43.47 270 LEU A C 1
ATOM 2040 O O . LEU A 1 270 ? 3.272 16.432 10.730 1.00 43.47 270 LEU A O 1
ATOM 2044 N N . VAL A 1 271 ? 2.214 15.859 12.627 1.00 42.56 271 VAL A N 1
ATOM 2045 C CA . VAL A 1 271 ? 0.868 16.353 12.273 1.00 42.56 271 VAL A CA 1
ATOM 2046 C C . VAL A 1 271 ? 0.599 17.739 12.892 1.00 42.56 271 VAL A C 1
ATOM 2048 O O . VAL A 1 271 ? -0.457 18.333 12.669 1.00 42.56 271 VAL A O 1
ATOM 2051 N N . HIS A 1 272 ? 1.542 18.278 13.673 1.00 34.41 272 HIS A N 1
ATOM 2052 C CA . HIS A 1 272 ? 1.462 19.602 14.310 1.00 34.41 272 HIS A CA 1
ATOM 2053 C C . HIS A 1 272 ? 2.472 20.636 13.773 1.00 34.41 272 HIS A C 1
ATOM 2055 O O . HIS A 1 272 ? 2.575 21.723 14.342 1.00 34.41 272 HIS A O 1
ATOM 2061 N N . VAL A 1 273 ? 3.161 20.332 12.666 1.00 34.62 273 VAL A N 1
ATOM 2062 C CA . VAL A 1 273 ? 3.882 21.313 11.827 1.00 34.62 273 VAL A CA 1
ATOM 2063 C C . VAL A 1 273 ? 3.051 21.585 10.580 1.00 34.62 273 VAL A C 1
ATOM 2065 O O . VAL A 1 273 ? 2.871 22.775 10.246 1.00 34.62 273 VAL A O 1
#